Protein AF-A0AA96QEC0-F1 (afdb_monomer)

Sequence (194 aa):
MTDLTQAIAWWQVEPTRLARDQREIEARFPNLTLTLEGQGHWLGVLPMWPFNRPEPPDLSDLLHGTGLKIQLSYSAAYPMVSPYVLPLDPEPLFEELTQTRWHVLGNRALCLFQTQADWDPNSSVIDLLLKAAGWRIEYALLKSGVRTDMTMAGIVYDDSLDDLIAEAAEALAQAQPAEASTDDEPEDDEGGGR

Foldseek 3Di:
DPDPDDQDAQCNVVVVLVVVQCVVCCVQPVQWDWDPPRNIKIWGFDALDSAPDDQFPCSCLLLVNGFWTWIFADDSCPPVAHTWIATPVVQDDCVLEPDQQLQAHNVRTGVQDLDRVPHDSPDHCVSVSLQRRQSSQVVSLCVLVVDVGADSNGPNPDCPCSVSSVVSSVSVVVPPPDDDPDDDDDDDDDDDDD

Mean predicted aligned error: 8.43 Å

Radius of gyration: 23.29 Å; Cα contacts (8 Å, |Δi|>4): 260; chains: 1; bounding box: 90×34×67 Å

Structure (mmCIF, N/CA/C/O backbone):
data_AF-A0AA96QEC0-F1
#
_entry.id   AF-A0AA96QEC0-F1
#
loop_
_atom_site.group_PDB
_atom_site.id
_atom_site.type_symbol
_atom_site.label_atom_id
_atom_site.label_alt_id
_atom_site.label_comp_id
_atom_site.label_asym_id
_atom_site.label_entity_id
_atom_site.label_seq_id
_atom_site.pdbx_PDB_ins_code
_atom_site.Cartn_x
_atom_site.Cartn_y
_atom_site.Cartn_z
_atom_site.occupancy
_atom_site.B_iso_or_equiv
_atom_site.auth_seq_id
_atom_site.auth_comp_id
_atom_site.auth_asym_id
_atom_site.auth_atom_id
_atom_site.pdbx_PDB_model_num
ATOM 1 N N . MET A 1 1 ? 10.674 8.945 -41.709 1.00 42.31 1 MET A N 1
ATOM 2 C CA . MET A 1 1 ? 11.181 9.693 -40.541 1.00 42.31 1 MET A CA 1
ATOM 3 C C . MET A 1 1 ? 10.692 8.949 -39.321 1.00 42.31 1 MET A C 1
ATOM 5 O O . MET A 1 1 ? 9.516 9.037 -39.008 1.00 42.31 1 MET A O 1
ATOM 9 N N . THR A 1 2 ? 11.544 8.103 -38.752 1.00 45.34 2 THR A N 1
ATOM 10 C CA . THR A 1 2 ? 11.225 7.337 -37.546 1.00 45.34 2 THR A CA 1
ATOM 11 C C . THR A 1 2 ? 11.327 8.298 -36.370 1.00 45.34 2 THR A C 1
ATOM 13 O O . THR A 1 2 ? 12.380 8.900 -36.172 1.00 45.34 2 THR A O 1
ATOM 16 N N . ASP A 1 3 ? 10.212 8.510 -35.682 1.00 50.09 3 ASP A N 1
ATOM 17 C CA . ASP A 1 3 ? 10.129 9.334 -34.481 1.00 50.09 3 ASP A CA 1
ATOM 18 C C . ASP A 1 3 ? 11.086 8.771 -33.415 1.00 50.09 3 ASP A C 1
ATOM 20 O O . ASP A 1 3 ? 11.003 7.603 -33.041 1.00 50.09 3 ASP A O 1
ATOM 24 N N . LEU A 1 4 ? 12.053 9.589 -32.999 1.00 52.59 4 LEU A N 1
ATOM 25 C CA . LEU A 1 4 ? 13.138 9.237 -32.078 1.00 52.59 4 LEU A CA 1
ATOM 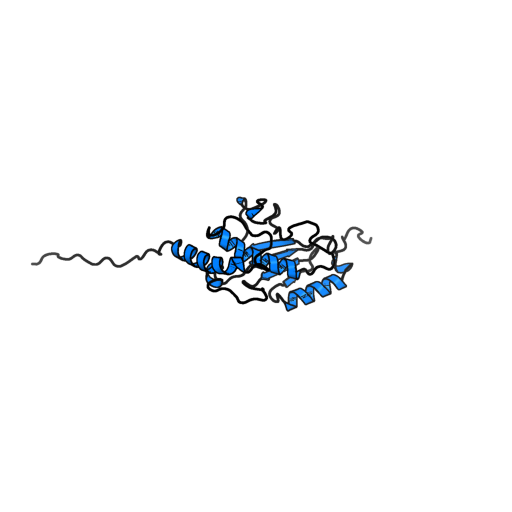26 C C . LEU A 1 4 ? 12.820 9.629 -30.624 1.00 52.59 4 LEU A C 1
ATOM 28 O O . LEU A 1 4 ? 13.740 9.780 -29.823 1.00 52.59 4 LEU A O 1
ATOM 32 N N . THR A 1 5 ? 11.547 9.812 -30.260 1.00 59.50 5 THR A N 1
ATOM 33 C CA . THR A 1 5 ? 11.183 10.324 -28.924 1.00 59.50 5 THR A CA 1
ATOM 34 C C . THR A 1 5 ? 10.148 9.518 -28.143 1.00 59.50 5 THR A C 1
ATOM 36 O O . THR A 1 5 ? 9.701 9.968 -27.089 1.00 59.50 5 THR A O 1
ATOM 39 N N . GLN A 1 6 ? 9.802 8.299 -28.567 1.00 69.19 6 GLN A N 1
ATOM 40 C CA . GLN A 1 6 ? 8.987 7.432 -27.715 1.00 69.19 6 GLN A CA 1
ATOM 41 C C . GLN A 1 6 ? 9.852 6.841 -26.593 1.00 69.19 6 GLN A C 1
ATOM 43 O O . GLN A 1 6 ? 10.725 6.009 -26.838 1.00 69.19 6 GLN A O 1
ATOM 48 N N . ALA A 1 7 ? 9.623 7.295 -25.358 1.00 80.25 7 ALA A N 1
ATOM 49 C CA . ALA A 1 7 ? 10.250 6.711 -24.180 1.00 80.25 7 ALA A CA 1
ATOM 50 C C . ALA A 1 7 ? 9.922 5.212 -24.111 1.00 80.25 7 ALA A C 1
ATOM 52 O O . ALA A 1 7 ? 8.753 4.827 -24.164 1.00 80.25 7 ALA A O 1
ATOM 53 N N . ILE A 1 8 ? 10.956 4.378 -24.006 1.00 89.06 8 ILE A N 1
ATOM 54 C CA . ILE A 1 8 ? 10.805 2.930 -23.841 1.00 89.06 8 ILE A CA 1
ATOM 55 C C . ILE A 1 8 ? 10.270 2.682 -22.429 1.00 89.06 8 ILE A C 1
ATOM 57 O O . ILE A 1 8 ? 10.822 3.198 -21.455 1.00 89.06 8 ILE A O 1
ATOM 61 N N . ALA A 1 9 ? 9.183 1.923 -22.311 1.00 93.88 9 ALA A N 1
ATOM 62 C CA . ALA A 1 9 ? 8.636 1.554 -21.013 1.00 93.88 9 ALA A CA 1
ATOM 63 C C . ALA A 1 9 ? 9.492 0.460 -20.363 1.00 93.88 9 ALA A C 1
ATOM 65 O O . ALA A 1 9 ? 10.015 -0.416 -21.056 1.00 93.88 9 ALA A O 1
ATOM 66 N N . TRP A 1 10 ? 9.610 0.467 -19.033 1.00 95.75 10 TRP A N 1
ATOM 67 C CA . TRP A 1 10 ? 10.477 -0.485 -18.322 1.00 95.75 10 TRP A CA 1
ATOM 68 C C . TRP A 1 10 ? 10.145 -1.947 -18.655 1.00 95.75 10 TRP A C 1
ATOM 70 O O . TRP A 1 10 ? 11.040 -2.766 -18.837 1.00 95.75 10 TRP A O 1
ATOM 80 N N . TRP A 1 11 ? 8.859 -2.268 -18.815 1.00 96.12 11 TRP A N 1
ATOM 81 C CA . TRP A 1 11 ? 8.379 -3.628 -19.057 1.00 96.12 11 TRP A CA 1
ATOM 82 C C . TRP A 1 11 ? 8.736 -4.151 -20.454 1.00 96.12 11 TRP A C 1
ATOM 84 O O . TRP A 1 11 ? 8.693 -5.358 -20.687 1.00 96.12 11 TRP A O 1
ATOM 94 N N . GLN A 1 12 ? 9.121 -3.268 -21.382 1.00 95.44 12 GLN A N 1
ATOM 95 C CA . GLN A 1 12 ? 9.670 -3.656 -22.684 1.00 95.44 12 GLN A CA 1
ATOM 96 C C . GLN A 1 12 ? 11.127 -4.115 -22.567 1.00 95.44 12 GLN A C 1
ATOM 98 O O . GLN A 1 12 ? 11.568 -4.956 -23.347 1.00 95.44 12 GLN A O 1
ATOM 103 N N . VAL A 1 13 ? 11.866 -3.560 -21.602 1.00 95.25 13 VAL A N 1
ATOM 104 C CA . VAL A 1 13 ? 13.272 -3.893 -21.331 1.00 95.25 13 VAL A CA 1
ATOM 105 C C . VAL A 1 13 ? 13.376 -5.071 -20.362 1.00 95.25 13 VAL A C 1
ATOM 107 O O . VAL A 1 13 ? 14.241 -5.924 -20.528 1.00 95.25 13 VAL A O 1
ATOM 110 N N . GLU A 1 14 ? 12.450 -5.161 -19.406 1.00 96.38 14 GLU A N 1
ATOM 111 C CA . GLU A 1 14 ? 12.417 -6.166 -18.339 1.00 96.38 14 GLU A CA 1
ATOM 112 C C . GLU A 1 14 ? 11.136 -7.036 -18.389 1.00 96.38 14 GLU A C 1
ATOM 114 O O . GLU A 1 14 ? 10.384 -7.114 -17.410 1.00 96.38 14 GLU A O 1
ATOM 119 N N . PRO A 1 15 ? 10.843 -7.732 -19.508 1.00 96.94 15 PRO A N 1
ATOM 120 C CA . PRO A 1 15 ? 9.592 -8.482 -19.674 1.00 96.94 15 PRO A CA 1
ATOM 121 C C . PRO A 1 15 ? 9.460 -9.652 -18.690 1.00 96.94 15 PRO A C 1
ATOM 123 O O . PRO A 1 15 ? 8.361 -9.980 -18.246 1.00 96.94 15 PRO A O 1
ATOM 126 N N . THR A 1 16 ? 10.579 -10.266 -18.294 1.00 97.81 16 THR A N 1
ATOM 127 C CA . THR A 1 16 ? 10.593 -11.333 -17.281 1.00 97.81 16 THR A CA 1
ATOM 128 C C . THR A 1 16 ? 10.151 -10.810 -15.917 1.00 97.81 16 THR A C 1
ATOM 130 O O . THR A 1 16 ? 9.461 -11.518 -15.181 1.00 97.81 16 THR A O 1
ATOM 133 N N . ARG A 1 17 ? 10.516 -9.566 -15.578 1.00 97.69 17 ARG A N 1
ATOM 134 C CA . ARG A 1 17 ? 10.079 -8.935 -14.333 1.00 97.69 17 ARG A CA 1
ATOM 135 C C . ARG A 1 17 ? 8.582 -8.653 -14.363 1.00 97.69 17 ARG A C 1
ATOM 137 O O . ARG A 1 17 ? 7.904 -8.985 -13.397 1.00 97.69 17 ARG A O 1
ATOM 144 N N . LEU A 1 18 ? 8.061 -8.130 -15.475 1.00 98.06 18 LEU A N 1
ATOM 145 C CA . LEU A 1 18 ? 6.619 -7.933 -15.650 1.00 98.06 18 LEU A CA 1
ATOM 146 C C . LEU A 1 18 ? 5.846 -9.247 -15.481 1.00 98.06 18 LEU A C 1
ATOM 148 O O . LEU A 1 18 ? 4.905 -9.308 -14.695 1.00 98.06 18 LEU A O 1
ATOM 152 N N . ALA A 1 19 ? 6.278 -10.312 -16.161 1.00 98.44 19 ALA A N 1
ATOM 153 C CA . ALA A 1 19 ? 5.625 -11.617 -16.079 1.00 98.44 19 ALA A CA 1
ATOM 154 C C . ALA A 1 19 ? 5.639 -12.193 -14.652 1.00 98.44 19 ALA A C 1
ATOM 156 O O . ALA A 1 19 ? 4.689 -12.855 -14.230 1.00 98.44 19 ALA A O 1
ATOM 157 N N . ARG A 1 20 ? 6.713 -11.940 -13.892 1.00 98.38 20 ARG A N 1
ATOM 158 C CA . ARG A 1 20 ? 6.793 -12.314 -12.477 1.00 98.38 20 ARG A CA 1
ATOM 159 C C . ARG A 1 20 ? 5.767 -11.546 -11.647 1.00 98.38 20 ARG A C 1
ATOM 161 O O . ARG A 1 20 ? 5.010 -12.195 -10.929 1.00 98.38 20 ARG A O 1
ATOM 168 N N . ASP A 1 21 ? 5.739 -10.220 -11.761 1.00 98.38 21 ASP A N 1
ATOM 169 C CA . ASP A 1 21 ? 4.800 -9.367 -11.026 1.00 98.38 21 ASP A CA 1
ATOM 170 C C . ASP A 1 21 ? 3.345 -9.750 -11.326 1.00 98.38 21 ASP A C 1
ATOM 172 O O . ASP A 1 21 ? 2.563 -9.909 -10.396 1.00 98.38 21 ASP A O 1
ATOM 176 N N . GLN A 1 22 ? 2.999 -9.969 -12.602 1.00 98.56 22 GLN A N 1
ATOM 177 C CA . GLN A 1 22 ? 1.668 -10.426 -13.018 1.00 98.56 22 GLN A CA 1
ATOM 178 C C . GLN A 1 22 ? 1.273 -11.720 -12.322 1.00 98.56 22 GLN A C 1
ATOM 180 O O . GLN A 1 22 ? 0.256 -11.769 -11.640 1.00 98.56 22 GLN A O 1
ATOM 185 N N . ARG A 1 23 ? 2.119 -12.749 -12.421 1.00 98.62 23 ARG A N 1
ATOM 186 C CA . ARG A 1 23 ? 1.851 -14.048 -11.800 1.00 98.62 23 ARG A CA 1
ATOM 187 C C . ARG A 1 23 ? 1.690 -13.941 -10.285 1.00 98.62 23 ARG A C 1
ATOM 189 O O . ARG A 1 23 ? 0.822 -14.600 -9.724 1.00 98.62 23 ARG A O 1
ATOM 196 N N . GLU A 1 24 ? 2.551 -13.179 -9.616 1.00 98.50 24 GLU A N 1
ATOM 197 C CA . GLU A 1 24 ? 2.495 -13.025 -8.160 1.00 98.50 24 GLU A CA 1
ATOM 198 C C . GLU A 1 24 ? 1.234 -12.264 -7.728 1.00 98.50 24 GLU A C 1
ATOM 200 O O . GLU A 1 24 ? 0.527 -12.719 -6.825 1.00 98.50 24 GLU A O 1
ATOM 205 N N . ILE A 1 25 ? 0.928 -11.139 -8.386 1.00 98.56 25 ILE A N 1
ATOM 206 C CA . ILE A 1 25 ? -0.228 -10.298 -8.058 1.00 98.56 25 ILE A CA 1
ATOM 207 C C . ILE A 1 25 ? -1.534 -11.018 -8.375 1.00 98.56 25 ILE A C 1
ATOM 209 O O . ILE A 1 25 ? -2.386 -11.093 -7.499 1.00 98.56 25 ILE A O 1
ATOM 213 N N . GLU A 1 26 ? -1.692 -11.597 -9.562 1.00 98.25 26 GLU A N 1
ATOM 214 C CA . GLU A 1 26 ? -2.926 -12.296 -9.947 1.00 98.25 26 GLU A CA 1
ATOM 215 C C . GLU A 1 26 ? -3.212 -13.494 -9.032 1.00 98.25 26 GLU A C 1
ATOM 217 O O . GLU A 1 26 ? -4.369 -13.771 -8.717 1.00 98.25 26 GLU A O 1
ATOM 222 N N . ALA A 1 27 ? -2.167 -14.176 -8.550 1.00 97.94 27 ALA A N 1
ATOM 223 C CA . ALA A 1 27 ? -2.322 -15.298 -7.630 1.00 97.94 27 ALA A CA 1
ATOM 224 C C . ALA A 1 27 ? -2.792 -14.873 -6.229 1.00 97.94 27 ALA A C 1
ATOM 226 O O . ALA A 1 27 ? -3.529 -15.623 -5.590 1.00 97.94 27 ALA A O 1
ATOM 227 N N . ARG A 1 28 ? -2.354 -13.710 -5.725 1.00 97.69 28 ARG A N 1
ATOM 228 C CA . ARG A 1 28 ? -2.638 -13.281 -4.340 1.00 97.69 28 ARG A CA 1
ATOM 229 C C . ARG A 1 28 ? -3.731 -12.219 -4.225 1.00 97.69 28 ARG A C 1
ATOM 231 O O . ARG A 1 28 ? -4.431 -12.173 -3.218 1.00 97.69 28 ARG A O 1
ATOM 238 N N . PHE A 1 29 ? -3.886 -11.381 -5.239 1.00 97.88 29 PHE A N 1
ATOM 239 C CA . PHE A 1 29 ? -4.810 -10.252 -5.285 1.00 97.88 29 PHE A CA 1
ATOM 240 C C . PHE A 1 29 ? -5.561 -10.237 -6.627 1.00 97.88 29 PHE A C 1
ATOM 242 O O . PHE A 1 29 ? -5.377 -9.323 -7.432 1.00 97.88 29 PHE A O 1
ATOM 249 N N . PRO A 1 30 ? -6.446 -11.222 -6.872 1.00 96.69 30 PRO A N 1
ATOM 250 C CA . PRO A 1 30 ? -7.131 -11.390 -8.159 1.00 96.69 30 PRO A CA 1
AT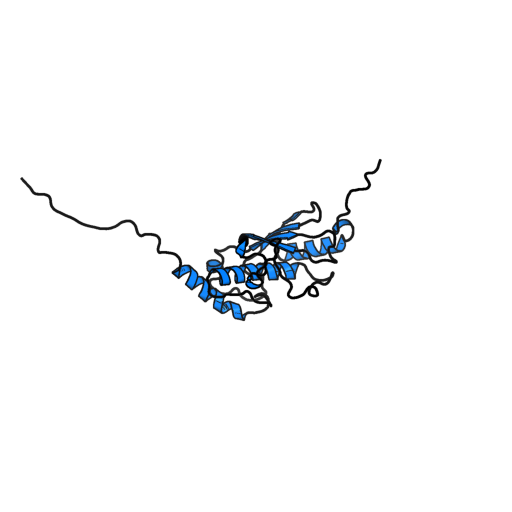OM 251 C C . PRO A 1 30 ? -8.061 -10.223 -8.532 1.00 96.69 30 PRO A C 1
ATOM 253 O O . PRO A 1 30 ? -8.492 -10.116 -9.675 1.00 96.69 30 PRO A O 1
ATOM 256 N N . ASN A 1 31 ? -8.368 -9.340 -7.577 1.00 96.50 31 ASN A N 1
ATOM 257 C CA . ASN A 1 31 ? -9.188 -8.147 -7.791 1.00 96.50 31 ASN A CA 1
ATOM 258 C C . ASN A 1 31 ? -8.381 -6.935 -8.291 1.00 96.50 31 ASN A C 1
ATOM 260 O O . ASN A 1 31 ? -8.958 -5.863 -8.486 1.00 96.50 31 ASN A O 1
ATOM 264 N N . LEU A 1 32 ? -7.061 -7.067 -8.462 1.00 98.50 32 LEU A N 1
ATOM 265 C CA . LEU A 1 32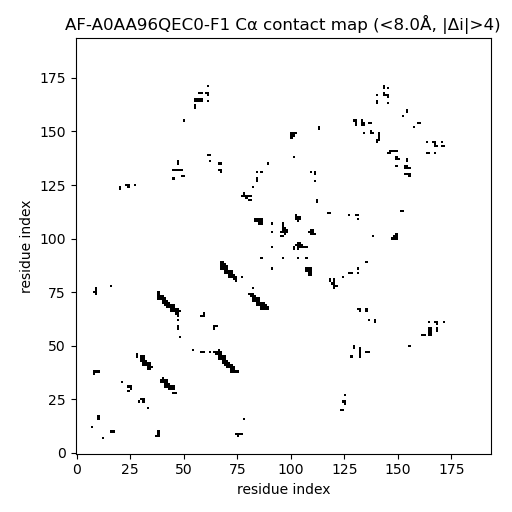 ? -6.231 -6.035 -9.075 1.00 98.50 32 LEU A CA 1
ATOM 266 C C . LEU A 1 32 ? -6.146 -6.255 -10.584 1.00 98.50 32 LEU A C 1
ATOM 268 O O . LEU A 1 32 ? -5.867 -7.351 -11.058 1.00 98.50 32 LEU A O 1
ATOM 272 N N . THR A 1 33 ? -6.346 -5.182 -11.342 1.00 98.50 33 THR A N 1
ATOM 273 C CA . THR A 1 33 ? -6.257 -5.178 -12.805 1.00 98.50 33 THR A CA 1
ATOM 274 C C . THR A 1 33 ? -5.022 -4.408 -13.246 1.00 98.50 33 THR A C 1
ATOM 276 O O . THR A 1 33 ? -4.831 -3.265 -12.828 1.00 98.50 33 THR A O 1
ATOM 279 N N . LEU A 1 34 ? -4.199 -5.024 -14.096 1.00 98.50 34 LEU A N 1
ATOM 280 C CA . LEU A 1 34 ? -3.042 -4.382 -14.713 1.00 98.50 34 LEU A CA 1
ATOM 281 C C . LEU A 1 34 ? -3.452 -3.572 -15.947 1.00 98.50 34 LEU A C 1
ATOM 283 O O . LEU A 1 34 ? -4.097 -4.090 -16.857 1.00 98.50 34 LEU A O 1
ATOM 287 N N . THR A 1 35 ? -2.946 -2.348 -16.026 1.00 97.31 35 THR A N 1
ATOM 288 C CA . THR A 1 35 ? -2.962 -1.504 -17.223 1.00 97.31 35 THR A CA 1
ATOM 289 C C . THR A 1 35 ? -1.520 -1.223 -17.637 1.00 97.31 35 THR A C 1
ATOM 291 O O . THR A 1 35 ? -0.708 -0.847 -16.796 1.00 97.31 35 THR A O 1
ATOM 294 N N . LEU A 1 36 ? -1.185 -1.372 -18.923 1.00 95.62 36 LEU A N 1
ATOM 295 C CA . LEU A 1 36 ? 0.168 -1.126 -19.464 1.00 95.62 36 LEU A CA 1
ATOM 296 C C . LEU A 1 36 ? 0.317 0.234 -20.171 1.00 95.62 36 LEU A C 1
ATOM 298 O O . LEU A 1 36 ? 1.238 0.440 -20.959 1.00 95.62 36 LEU A O 1
ATOM 302 N N . GLU A 1 37 ? -0.572 1.184 -19.884 1.00 91.69 37 GLU A N 1
ATOM 303 C CA . GLU A 1 37 ? -0.434 2.565 -20.349 1.00 91.69 37 GLU A CA 1
ATOM 304 C C . GLU A 1 37 ? 0.721 3.276 -19.626 1.00 91.69 37 GLU A C 1
ATOM 306 O O . GLU A 1 37 ? 0.865 3.202 -18.401 1.00 91.69 37 GLU A O 1
ATOM 311 N N . GLY A 1 38 ? 1.569 3.973 -20.389 1.00 92.75 38 GLY A N 1
ATOM 312 C CA . GLY A 1 38 ? 2.766 4.625 -19.860 1.00 92.75 38 GLY A CA 1
ATOM 313 C C . GLY A 1 38 ? 3.744 3.616 -19.248 1.00 92.75 38 GLY A C 1
ATOM 314 O O . GLY A 1 38 ? 4.227 2.714 -19.928 1.00 92.75 38 GLY A O 1
ATOM 315 N N . GLN A 1 39 ? 4.042 3.777 -17.957 1.00 95.50 39 GLN A N 1
ATOM 316 C CA . GLN A 1 39 ? 4.892 2.843 -17.205 1.00 95.50 39 GLN A CA 1
ATOM 317 C C . GLN A 1 39 ? 4.100 1.678 -16.596 1.00 95.50 39 GLN A C 1
ATOM 319 O O . GLN A 1 39 ? 4.681 0.786 -15.992 1.00 95.50 39 GLN A O 1
ATOM 324 N N . GLY A 1 40 ? 2.784 1.649 -16.784 1.00 96.50 40 GLY A N 1
ATOM 325 C CA . GLY A 1 40 ? 1.904 0.638 -16.231 1.00 96.50 40 GLY A CA 1
ATOM 326 C C . GLY A 1 40 ? 1.580 0.837 -14.750 1.00 96.50 40 GLY A C 1
ATOM 327 O O . GLY A 1 40 ? 2.321 1.464 -13.986 1.00 96.50 40 GLY A O 1
ATOM 328 N N . HIS A 1 41 ? 0.430 0.311 -14.350 1.00 98.12 41 HIS A N 1
ATOM 329 C CA . HIS A 1 41 ? -0.064 0.356 -12.979 1.00 98.12 41 HIS A CA 1
ATOM 330 C C . HIS A 1 41 ? -1.091 -0.753 -12.732 1.00 98.12 41 HIS A C 1
ATOM 332 O O . HIS A 1 41 ? -1.713 -1.250 -13.670 1.00 98.12 41 HIS A O 1
ATOM 338 N N . TRP A 1 42 ? -1.300 -1.094 -11.464 1.00 98.69 42 TRP A N 1
ATOM 339 C CA . TRP A 1 42 ? -2.407 -1.934 -11.018 1.00 98.69 42 TRP A CA 1
ATOM 340 C C . TRP A 1 42 ? -3.455 -1.097 -10.302 1.00 98.69 42 TRP A C 1
ATOM 342 O O . TRP A 1 42 ? -3.098 -0.225 -9.511 1.00 98.69 42 TRP A O 1
ATOM 352 N N . LEU A 1 43 ? -4.729 -1.394 -10.539 1.00 98.69 43 LEU A N 1
ATOM 353 C CA . LEU A 1 43 ? -5.873 -0.747 -9.899 1.00 98.69 43 LEU A CA 1
ATOM 354 C C . LEU A 1 43 ? -6.815 -1.806 -9.326 1.00 98.69 43 LEU A C 1
ATOM 356 O O . LEU A 1 43 ? -7.090 -2.807 -9.986 1.00 98.69 43 LEU A O 1
ATOM 360 N N . GLY A 1 44 ? -7.348 -1.579 -8.130 1.00 98.44 44 GLY A N 1
ATOM 361 C CA . GLY A 1 44 ? -8.388 -2.440 -7.568 1.00 98.44 44 GLY A CA 1
ATOM 362 C C . GLY A 1 44 ? -8.492 -2.328 -6.057 1.00 98.44 44 GLY A C 1
ATOM 363 O O . GLY A 1 44 ? -8.058 -1.337 -5.472 1.00 98.44 44 GLY A O 1
ATOM 364 N N . VAL A 1 45 ? -9.091 -3.344 -5.437 1.00 98.38 45 VAL A N 1
ATOM 365 C CA . VAL A 1 45 ? -9.319 -3.397 -3.989 1.00 98.38 45 VAL A CA 1
ATOM 366 C C . VAL A 1 45 ? -8.502 -4.534 -3.386 1.00 98.38 45 VAL A C 1
ATOM 368 O O . VAL A 1 45 ? -8.658 -5.696 -3.766 1.00 98.38 45 VAL A O 1
ATOM 371 N N . LEU A 1 46 ? -7.631 -4.192 -2.441 1.00 98.31 46 LEU A N 1
ATOM 372 C CA . LEU A 1 46 ? -6.967 -5.154 -1.568 1.00 98.31 46 LEU A CA 1
ATOM 373 C C . LEU A 1 46 ? -7.969 -5.682 -0.537 1.00 98.31 46 LEU A C 1
ATOM 375 O O . LEU A 1 46 ? -8.809 -4.908 -0.082 1.00 98.31 46 LEU A O 1
ATOM 379 N N . PRO A 1 47 ? -7.900 -6.964 -0.141 1.00 97.44 47 PRO A N 1
ATOM 380 C CA . PRO A 1 47 ? -8.764 -7.502 0.906 1.00 97.44 47 PRO A CA 1
ATOM 381 C C . PRO A 1 47 ? -8.480 -6.827 2.255 1.00 97.44 47 PRO A C 1
ATOM 383 O O . PRO A 1 47 ? -7.382 -6.319 2.481 1.00 97.44 47 PRO A O 1
ATOM 386 N N . MET A 1 48 ? -9.461 -6.871 3.161 1.00 96.56 48 MET A N 1
ATOM 387 C CA . MET A 1 48 ? -9.315 -6.368 4.534 1.00 96.56 48 MET A CA 1
ATOM 388 C C . MET A 1 48 ? -8.187 -7.077 5.287 1.00 96.56 48 MET A C 1
ATOM 390 O O . MET A 1 48 ? -7.446 -6.435 6.022 1.00 96.56 48 MET A O 1
ATOM 394 N N . TRP A 1 49 ? -8.027 -8.385 5.056 1.00 96.12 49 TRP A N 1
ATOM 395 C CA . TRP A 1 49 ? -7.080 -9.213 5.794 1.00 96.12 49 TRP A CA 1
ATOM 396 C C . TRP A 1 49 ? -6.314 -10.206 4.897 1.00 96.12 49 TRP A C 1
ATOM 398 O O . TRP A 1 49 ? -6.696 -11.368 4.767 1.00 96.12 49 TRP A O 1
ATOM 408 N N . PRO A 1 50 ? -5.218 -9.786 4.234 1.00 93.62 50 PRO A N 1
ATOM 409 C CA . PRO A 1 50 ? -4.402 -10.671 3.395 1.00 93.62 50 PRO A CA 1
ATOM 410 C C . PRO A 1 50 ? -3.277 -11.404 4.147 1.00 93.62 50 PRO A C 1
ATOM 412 O O . PRO A 1 50 ? -2.336 -11.897 3.508 1.00 93.62 50 PRO A O 1
ATOM 415 N N . PHE A 1 51 ? -3.302 -11.428 5.480 1.00 93.25 51 PHE A N 1
ATOM 416 C CA . PHE A 1 51 ? -2.202 -11.946 6.296 1.00 93.25 51 PHE A CA 1
ATOM 417 C C . PHE A 1 51 ? -2.307 -13.452 6.527 1.00 93.25 51 PHE A C 1
ATOM 419 O O . PHE A 1 51 ? -3.380 -14.046 6.496 1.00 93.25 51 PHE A O 1
ATOM 426 N N . ASN A 1 52 ? -1.164 -14.083 6.792 1.00 90.06 52 ASN A N 1
ATOM 427 C CA . ASN A 1 52 ? -1.090 -15.521 7.053 1.00 90.06 52 ASN A CA 1
ATOM 428 C C . ASN A 1 52 ? -1.371 -15.832 8.539 1.00 90.06 52 ASN A C 1
ATOM 430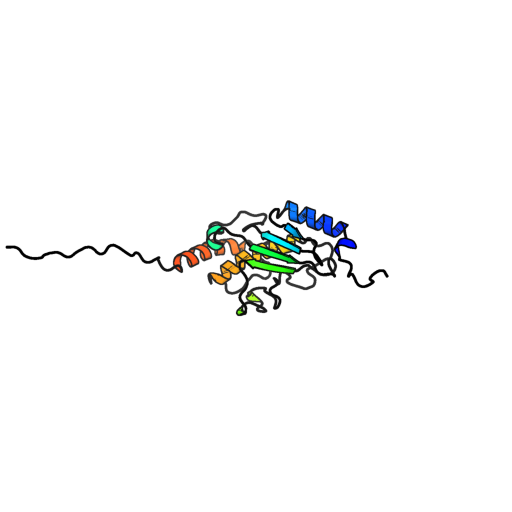 O O . ASN A 1 52 ? -0.615 -16.566 9.174 1.00 90.06 52 ASN A O 1
ATOM 434 N N . ARG A 1 53 ? -2.420 -15.230 9.103 1.00 90.19 53 ARG A N 1
ATOM 435 C CA . ARG A 1 53 ? -2.880 -15.420 10.487 1.00 90.19 53 ARG A CA 1
ATOM 436 C C . ARG A 1 53 ? -4.390 -15.160 10.575 1.00 90.19 53 ARG A C 1
ATOM 438 O O . ARG A 1 53 ? -4.914 -14.522 9.660 1.00 90.19 53 ARG A O 1
ATOM 445 N N . PRO A 1 54 ? -5.096 -15.673 11.601 1.00 91.62 54 PRO A N 1
ATOM 446 C CA . PRO A 1 54 ? -6.541 -15.491 11.723 1.00 91.62 54 PRO A CA 1
ATOM 447 C C . PRO A 1 54 ? -6.948 -14.019 11.653 1.00 91.62 54 PRO A C 1
ATOM 449 O O . PRO A 1 54 ? -6.224 -13.160 12.150 1.00 91.62 54 PRO A O 1
ATOM 452 N N . GLU A 1 55 ? -8.081 -13.748 11.008 1.00 92.25 55 GLU A N 1
ATOM 453 C CA . GLU A 1 55 ? -8.698 -12.422 11.032 1.00 92.25 55 GLU A CA 1
ATOM 454 C C . GLU A 1 55 ? -9.229 -12.145 12.448 1.00 92.25 55 GLU A C 1
ATOM 456 O O . GLU A 1 55 ? -9.916 -13.013 13.003 1.00 92.25 55 GLU A O 1
ATOM 461 N N . PRO A 1 56 ? -8.893 -10.996 13.056 1.00 89.75 56 PRO A N 1
ATOM 462 C CA . PRO A 1 56 ? -9.405 -10.620 14.363 1.00 89.75 56 PRO A CA 1
ATOM 463 C C . PRO A 1 56 ? -10.910 -10.335 14.285 1.00 89.75 56 PRO A C 1
ATOM 465 O O . PRO A 1 56 ? -11.416 -9.961 13.220 1.00 89.75 56 PRO A O 1
ATOM 468 N N . PRO A 1 57 ? -11.643 -10.509 15.399 1.00 88.19 57 PRO A N 1
ATOM 469 C CA . PRO A 1 57 ? -13.054 -10.150 15.448 1.00 88.19 57 PRO A CA 1
ATOM 470 C C . PRO A 1 57 ? -13.248 -8.664 15.118 1.00 88.19 57 PRO A C 1
ATOM 472 O O . PRO A 1 57 ? -12.341 -7.850 15.284 1.00 88.19 57 PRO A O 1
ATOM 475 N N . ASP A 1 58 ? -14.437 -8.332 14.618 1.00 91.69 58 ASP A N 1
ATOM 476 C CA . ASP A 1 58 ? -14.905 -6.956 14.403 1.00 91.69 58 ASP A CA 1
ATOM 477 C C . ASP A 1 58 ? -14.085 -6.120 13.398 1.00 91.69 58 ASP A C 1
ATOM 479 O O . ASP A 1 58 ? -14.355 -4.937 13.190 1.00 91.69 58 ASP A O 1
ATOM 483 N N . LEU A 1 59 ? -13.143 -6.737 12.667 1.00 94.12 59 LEU A N 1
ATOM 484 C CA . LEU A 1 59 ? -12.412 -6.075 11.583 1.00 94.12 59 LEU A CA 1
ATOM 485 C C . LEU A 1 59 ? -13.361 -5.537 10.507 1.00 94.12 59 LEU A C 1
ATOM 487 O O . LEU A 1 59 ? -13.183 -4.423 10.012 1.00 94.12 59 LEU A O 1
ATOM 491 N N . SER A 1 60 ? -14.375 -6.326 10.145 1.00 93.88 60 SER A N 1
ATOM 492 C CA . SER A 1 60 ? -15.403 -5.893 9.200 1.00 93.88 60 SER A CA 1
ATOM 493 C C . SER A 1 60 ? -16.124 -4.644 9.701 1.00 93.88 60 SER A C 1
ATOM 495 O O . SER A 1 60 ? -16.397 -3.753 8.903 1.00 93.88 60 SER A O 1
ATOM 497 N N . ASP A 1 61 ? -16.386 -4.529 10.999 1.00 92.50 61 ASP A N 1
ATOM 498 C CA . ASP A 1 61 ? -17.067 -3.362 11.558 1.00 92.50 61 ASP A CA 1
ATOM 499 C C . ASP A 1 61 ? -16.137 -2.148 11.586 1.00 92.50 61 ASP A C 1
ATOM 501 O O . ASP A 1 61 ? -16.540 -1.067 11.172 1.00 92.50 61 ASP A O 1
ATOM 505 N N . LEU A 1 62 ? -14.859 -2.324 11.933 1.00 93.50 62 LEU A N 1
ATOM 506 C CA . LEU A 1 62 ? -13.853 -1.258 11.872 1.00 93.50 62 LEU A CA 1
ATOM 507 C C . LEU A 1 62 ? -13.639 -0.723 10.444 1.00 93.50 62 LEU A C 1
ATOM 509 O O . LEU A 1 62 ? -13.396 0.469 10.236 1.00 93.50 62 LEU A O 1
ATOM 513 N N . LEU A 1 63 ? -13.681 -1.603 9.441 1.00 95.12 63 LEU A N 1
ATOM 514 C CA . LEU A 1 63 ? -13.404 -1.255 8.045 1.00 95.12 63 LEU A CA 1
ATOM 515 C C . LEU A 1 63 ? -14.664 -1.089 7.182 1.00 95.12 63 LEU A C 1
ATOM 517 O O . LEU A 1 63 ? -14.556 -0.894 5.967 1.00 95.12 63 LEU A O 1
ATOM 521 N N . HIS A 1 64 ? -15.849 -1.152 7.791 1.00 93.19 64 HIS A N 1
ATOM 522 C CA . HIS A 1 64 ? -17.152 -1.107 7.118 1.00 93.19 64 HIS A CA 1
ATOM 523 C C . HIS A 1 64 ? -17.279 -2.156 5.992 1.00 93.19 64 HIS A C 1
ATOM 525 O O . HIS A 1 64 ? -17.795 -1.877 4.910 1.00 93.19 64 HIS A O 1
ATOM 531 N N . GLY A 1 65 ? -16.733 -3.353 6.208 1.00 94.25 65 GLY A N 1
ATOM 532 C CA . GLY A 1 65 ? -16.767 -4.483 5.278 1.00 94.25 65 GLY A CA 1
ATOM 533 C C . GLY A 1 65 ? -15.933 -4.295 4.008 1.00 94.25 65 GLY A C 1
ATOM 534 O O . GLY A 1 65 ? -16.069 -5.078 3.066 1.00 94.25 65 GLY A O 1
ATOM 535 N N . THR A 1 66 ? -15.083 -3.265 3.943 1.00 94.25 66 THR A N 1
ATOM 536 C CA . THR A 1 66 ? -14.311 -2.926 2.741 1.00 94.25 66 THR A CA 1
ATOM 537 C C . THR A 1 66 ? -12.816 -2.836 3.016 1.00 94.25 66 THR A C 1
ATOM 539 O O . THR A 1 66 ? -12.367 -2.299 4.025 1.00 94.25 66 THR A O 1
ATOM 542 N N . GLY A 1 67 ? -12.019 -3.373 2.089 1.00 96.75 67 GLY A N 1
ATOM 543 C CA . GLY A 1 67 ? -10.564 -3.278 2.152 1.00 96.75 67 GLY A CA 1
ATOM 544 C C . GLY A 1 67 ? -10.035 -1.930 1.657 1.00 96.75 67 GLY A C 1
ATOM 545 O O . GLY A 1 67 ? -10.669 -0.892 1.831 1.00 96.75 67 GLY A O 1
ATOM 546 N N . LEU A 1 68 ? -8.850 -1.934 1.045 1.00 98.38 68 LEU A N 1
ATOM 547 C CA . LEU A 1 68 ? -8.213 -0.710 0.550 1.00 98.38 68 LEU A CA 1
ATOM 548 C C . LEU A 1 68 ? -8.295 -0.632 -0.970 1.00 98.38 68 LEU A C 1
ATOM 550 O O . LEU A 1 68 ? -7.707 -1.468 -1.662 1.00 98.38 68 LEU A O 1
ATOM 554 N N . LYS A 1 69 ? -8.950 0.400 -1.505 1.00 98.69 69 LYS A N 1
ATOM 555 C CA . LYS A 1 69 ? -8.843 0.708 -2.934 1.00 98.69 69 LYS A CA 1
ATOM 556 C C . LYS A 1 69 ? -7.496 1.374 -3.197 1.00 98.69 69 LYS A C 1
ATOM 558 O O . LYS A 1 69 ? -7.179 2.379 -2.564 1.00 98.69 69 LYS A O 1
ATOM 563 N N . ILE A 1 70 ? -6.714 0.837 -4.129 1.00 98.62 70 ILE A N 1
ATOM 564 C CA . ILE A 1 70 ? -5.350 1.305 -4.408 1.00 98.62 70 ILE A CA 1
ATOM 565 C C . ILE A 1 70 ? -5.073 1.492 -5.888 1.00 98.62 70 ILE A C 1
ATOM 567 O O . ILE A 1 70 ? -5.702 0.859 -6.736 1.00 98.62 70 ILE A O 1
ATOM 571 N N . GLN A 1 71 ? -4.032 2.278 -6.160 1.00 98.56 71 GLN A N 1
ATOM 572 C CA . GLN A 1 71 ? -3.248 2.200 -7.385 1.00 98.56 71 GLN A CA 1
ATOM 573 C C . GLN A 1 71 ? -1.775 1.903 -7.056 1.00 98.56 71 GLN A C 1
ATOM 575 O O . GLN A 1 71 ? -1.106 2.714 -6.417 1.00 98.56 71 GLN A O 1
ATOM 580 N N . LEU A 1 72 ? -1.239 0.775 -7.525 1.00 98.50 72 LEU A N 1
ATOM 581 C CA . LEU A 1 72 ? 0.201 0.483 -7.502 1.00 98.50 72 LEU A CA 1
ATOM 582 C C . LEU A 1 72 ? 0.804 0.965 -8.823 1.00 98.50 72 LEU A C 1
ATOM 584 O O . LEU A 1 72 ? 0.474 0.427 -9.876 1.00 98.50 72 LEU A O 1
ATOM 588 N N . SER A 1 73 ? 1.678 1.966 -8.782 1.00 97.69 73 SER A N 1
ATOM 589 C CA . SER A 1 73 ? 2.224 2.605 -9.984 1.00 97.69 73 SER A CA 1
ATOM 590 C C . SER A 1 73 ? 3.711 2.331 -10.136 1.00 97.69 73 SER A C 1
ATOM 592 O O . SER A 1 73 ? 4.490 2.543 -9.202 1.00 97.69 73 SER A O 1
ATOM 594 N N . TYR A 1 74 ? 4.116 1.917 -11.334 1.00 97.25 74 TYR A N 1
ATOM 595 C CA . TYR A 1 74 ? 5.522 1.738 -11.669 1.00 97.25 74 TYR A CA 1
ATOM 596 C C . TYR A 1 74 ? 6.132 3.040 -12.195 1.00 97.25 74 TYR A C 1
ATOM 598 O O . TYR A 1 74 ? 5.469 3.857 -12.836 1.00 97.25 74 TYR A O 1
ATOM 606 N N . SER A 1 75 ? 7.423 3.232 -11.932 1.00 94.94 75 SER A N 1
ATOM 607 C CA . SER A 1 75 ? 8.211 4.305 -12.541 1.00 94.94 75 SER A CA 1
ATOM 608 C C . SER A 1 75 ? 9.006 3.774 -13.733 1.00 94.94 75 SER A C 1
ATOM 610 O O . SER A 1 75 ? 9.203 2.570 -13.874 1.00 94.94 75 SER A O 1
ATOM 612 N N . ALA A 1 76 ? 9.536 4.676 -14.560 1.00 95.38 76 ALA A N 1
ATOM 613 C CA . ALA A 1 76 ? 10.428 4.294 -15.657 1.00 95.38 76 ALA A CA 1
ATOM 614 C C . ALA A 1 76 ? 11.740 3.637 -15.180 1.00 95.38 76 ALA A C 1
ATOM 616 O O . ALA A 1 76 ? 12.428 3.009 -15.976 1.00 95.38 76 ALA A O 1
ATOM 617 N N . ALA A 1 77 ? 12.090 3.785 -13.897 1.00 95.06 77 ALA A N 1
ATOM 618 C CA . ALA A 1 77 ? 13.287 3.201 -13.299 1.00 95.06 77 ALA A CA 1
ATOM 619 C C . ALA A 1 77 ? 13.023 1.851 -12.606 1.00 95.06 77 ALA A C 1
ATOM 621 O O . ALA A 1 77 ? 13.930 1.292 -11.992 1.00 95.06 77 ALA A O 1
ATOM 622 N N . TYR A 1 78 ? 11.800 1.320 -12.661 1.00 96.38 78 TYR A N 1
ATOM 623 C CA . TYR A 1 78 ? 11.500 -0.004 -12.123 1.00 96.38 78 TYR A CA 1
ATOM 624 C C . TYR A 1 78 ? 12.238 -1.099 -12.925 1.00 96.38 78 TYR A C 1
ATOM 626 O O . TYR A 1 78 ? 12.308 -0.985 -14.148 1.00 96.38 78 TYR A O 1
ATOM 634 N N . PRO A 1 79 ? 12.797 -2.154 -12.293 1.00 96.06 79 PRO A N 1
ATOM 635 C CA . PRO A 1 79 ? 12.749 -2.506 -10.868 1.00 96.06 79 PRO A CA 1
ATOM 636 C C . PRO A 1 79 ? 13.873 -1.918 -10.003 1.00 96.06 79 PRO A C 1
ATOM 638 O O . PRO A 1 79 ? 13.941 -2.228 -8.817 1.00 96.06 79 PRO A O 1
ATOM 641 N N . MET A 1 80 ? 14.749 -1.068 -10.545 1.00 95.25 80 MET A N 1
ATOM 642 C CA . MET A 1 80 ? 15.831 -0.453 -9.761 1.00 95.25 80 MET A CA 1
ATOM 643 C C . MET A 1 80 ? 15.310 0.510 -8.690 1.00 95.25 80 MET A C 1
ATOM 645 O O . MET A 1 80 ? 15.920 0.646 -7.633 1.00 95.25 80 MET A O 1
ATOM 649 N N . VAL A 1 81 ? 14.173 1.154 -8.951 1.00 93.25 81 VAL A N 1
ATOM 650 C CA . VAL A 1 81 ? 13.430 1.967 -7.982 1.00 93.25 81 VAL A CA 1
ATOM 651 C C . VAL A 1 81 ? 12.095 1.294 -7.704 1.00 93.25 81 VAL A C 1
ATOM 653 O O . VAL A 1 81 ? 11.429 0.836 -8.635 1.00 93.25 81 VAL A O 1
ATOM 656 N N . SER A 1 82 ? 11.698 1.252 -6.433 1.00 94.38 82 SER A N 1
ATOM 657 C CA . SER A 1 82 ? 10.421 0.682 -6.016 1.00 94.38 82 SER A CA 1
ATOM 658 C C . SER A 1 82 ? 9.230 1.367 -6.701 1.00 94.38 82 SER A C 1
ATOM 660 O O . SER A 1 82 ? 9.268 2.566 -7.006 1.00 94.38 82 SER A O 1
ATOM 662 N N . PRO A 1 83 ? 8.143 0.623 -6.950 1.00 96.00 83 PRO A N 1
ATOM 663 C CA . PRO A 1 83 ? 6.872 1.229 -7.285 1.00 96.00 83 PRO A CA 1
ATOM 664 C C . PRO A 1 83 ? 6.288 1.882 -6.030 1.00 96.00 83 PRO A C 1
ATOM 666 O O . PRO A 1 83 ? 6.699 1.596 -4.903 1.00 96.00 83 PRO A O 1
ATOM 669 N N . TYR A 1 84 ? 5.300 2.746 -6.218 1.00 95.69 84 TYR A N 1
ATOM 670 C CA . TYR A 1 84 ? 4.603 3.401 -5.115 1.00 95.69 84 TYR A CA 1
ATOM 671 C C . TYR A 1 84 ? 3.123 3.027 -5.114 1.00 95.69 84 TYR A C 1
ATOM 673 O O . TYR A 1 84 ? 2.527 2.781 -6.164 1.00 95.69 84 TYR A O 1
ATOM 681 N N . VAL A 1 85 ? 2.533 2.985 -3.921 1.00 97.81 85 VAL A N 1
ATOM 682 C CA . VAL A 1 85 ? 1.113 2.678 -3.723 1.00 97.81 85 VAL A CA 1
ATOM 683 C C . VAL A 1 85 ? 0.381 3.962 -3.364 1.00 97.81 85 VAL A C 1
ATOM 685 O O . VAL A 1 85 ? 0.745 4.629 -2.399 1.00 97.81 85 VAL A O 1
ATOM 688 N N . LEU A 1 86 ? -0.643 4.304 -4.138 1.00 98.12 86 LEU A N 1
ATOM 689 C CA . LEU A 1 86 ? -1.589 5.372 -3.836 1.00 98.12 86 LEU A CA 1
ATOM 690 C C . LEU A 1 86 ? -2.841 4.755 -3.193 1.00 98.12 86 LEU A C 1
ATOM 692 O O . LEU A 1 86 ? -3.465 3.901 -3.829 1.00 98.12 86 LEU A O 1
ATOM 696 N N . PRO A 1 87 ? -3.226 5.165 -1.975 1.00 98.12 87 PRO A N 1
ATOM 697 C CA . PRO A 1 87 ? -4.533 4.850 -1.414 1.00 98.12 87 PRO A CA 1
ATOM 698 C C . PRO A 1 87 ? -5.592 5.739 -2.087 1.00 98.12 87 PRO A C 1
ATOM 700 O O . PRO A 1 87 ? -5.448 6.960 -2.143 1.00 98.12 87 PRO A O 1
ATOM 703 N N . LEU A 1 88 ? -6.631 5.122 -2.645 1.00 98.19 88 LEU A N 1
ATOM 704 C CA . LEU A 1 88 ? -7.723 5.817 -3.335 1.00 98.19 88 LEU A CA 1
ATOM 705 C C . LEU A 1 88 ? -9.004 5.864 -2.501 1.00 98.19 88 LEU A C 1
ATOM 707 O O . LEU A 1 88 ? -9.810 6.767 -2.692 1.00 98.19 88 LEU A O 1
ATOM 711 N N . ASP A 1 89 ? -9.214 4.872 -1.636 1.00 97.44 89 ASP A N 1
ATOM 712 C CA . ASP A 1 89 ? -10.346 4.821 -0.712 1.00 97.44 89 ASP A CA 1
ATOM 713 C C . ASP A 1 89 ? -10.001 3.929 0.501 1.00 97.44 89 ASP A C 1
ATOM 715 O O . ASP A 1 89 ? -9.797 2.721 0.303 1.00 97.44 89 ASP A O 1
ATOM 719 N N . PRO A 1 90 ? -9.874 4.496 1.720 1.00 96.19 90 PRO A N 1
ATOM 720 C CA . PRO A 1 90 ? -9.989 5.923 2.019 1.00 96.19 90 PRO A CA 1
ATOM 721 C C . PRO A 1 90 ? -8.831 6.720 1.410 1.00 96.19 90 PRO A C 1
ATOM 723 O O . PRO A 1 90 ? -7.687 6.263 1.363 1.00 96.19 90 PRO A O 1
ATOM 726 N N . GLU A 1 91 ? -9.133 7.931 0.954 1.00 96.81 91 GLU A N 1
ATOM 727 C CA . GLU A 1 91 ? -8.122 8.874 0.491 1.00 96.81 91 GLU A CA 1
ATOM 728 C C . GLU A 1 91 ? -7.617 9.721 1.677 1.00 96.81 91 GLU A C 1
ATOM 730 O O . GLU A 1 91 ? -8.438 10.332 2.367 1.00 96.81 91 GLU A O 1
ATOM 735 N N . PRO A 1 92 ? -6.295 9.792 1.932 1.00 95.94 92 PRO A N 1
ATOM 736 C CA . PRO A 1 92 ? -5.748 10.625 2.995 1.00 95.94 92 PRO A CA 1
ATOM 737 C C . PRO A 1 92 ? -6.096 12.102 2.815 1.00 95.94 92 PRO A C 1
ATOM 739 O O . PRO A 1 92 ? -6.049 12.646 1.700 1.00 95.94 92 PRO A O 1
ATOM 742 N N . LEU A 1 93 ? -6.377 12.764 3.935 1.00 96.19 93 LEU A N 1
ATOM 743 C CA . LEU A 1 93 ? -6.661 14.192 3.978 1.00 96.19 93 LEU A CA 1
ATOM 744 C C . LEU A 1 93 ? -5.385 15.005 3.744 1.00 96.19 93 LEU A C 1
ATOM 746 O O . LEU A 1 93 ? -4.262 14.535 3.940 1.00 96.19 93 LEU A O 1
ATOM 750 N N . PHE A 1 94 ? -5.550 16.262 3.336 1.00 95.25 94 PHE A N 1
ATOM 751 C CA . PHE A 1 94 ? -4.418 17.141 3.045 1.00 95.25 94 PHE A CA 1
ATOM 752 C C . PHE A 1 94 ? -3.522 17.353 4.274 1.00 95.25 94 PHE A C 1
ATOM 754 O O . PHE A 1 94 ? -2.297 17.315 4.169 1.00 95.25 94 PHE A O 1
ATOM 761 N N . GLU A 1 95 ? -4.126 17.512 5.449 1.00 95.19 95 GLU A N 1
ATOM 762 C CA . GLU A 1 95 ? -3.439 17.646 6.730 1.00 95.19 95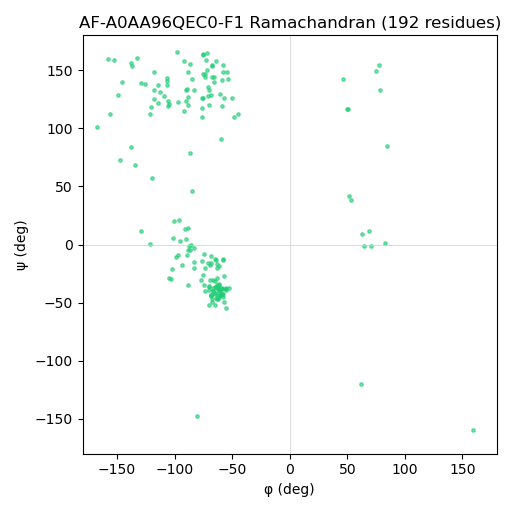 GLU A CA 1
ATOM 763 C C . GLU A 1 95 ? -2.723 16.368 7.186 1.00 95.19 95 GLU A C 1
ATOM 765 O O . GLU A 1 95 ? -1.962 16.422 8.143 1.00 95.19 95 GLU A O 1
ATOM 770 N N . GLU A 1 96 ? -2.933 15.229 6.529 1.00 95.94 96 GLU A N 1
ATOM 771 C CA . GLU A 1 96 ? -2.279 13.956 6.862 1.00 95.94 96 GLU A CA 1
ATOM 772 C C . GLU A 1 96 ? -1.010 13.732 6.036 1.00 95.94 96 GLU A C 1
ATOM 774 O O . GLU A 1 96 ? -0.142 1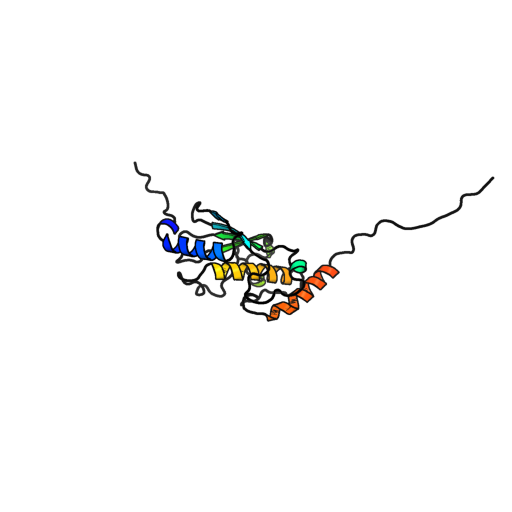2.940 6.410 1.00 95.94 96 GLU A O 1
ATOM 779 N N . LEU A 1 97 ? -0.866 14.466 4.931 1.00 94.81 97 LEU A N 1
ATOM 780 C CA . LEU A 1 97 ? 0.288 14.374 4.050 1.00 94.81 97 LEU A CA 1
ATOM 781 C C . LEU A 1 97 ? 1.552 14.854 4.763 1.00 94.81 97 LEU A C 1
ATOM 783 O O . LEU A 1 97 ? 1.539 15.827 5.516 1.00 94.81 97 LEU A O 1
ATOM 787 N N . THR A 1 98 ? 2.680 14.206 4.473 1.00 90.50 98 THR A N 1
ATOM 788 C CA . THR A 1 98 ? 4.026 14.522 4.994 1.00 90.50 98 THR A CA 1
ATOM 789 C C . THR A 1 98 ? 4.207 14.358 6.505 1.00 90.50 98 THR A C 1
ATOM 791 O O . THR A 1 98 ? 5.316 14.534 7.006 1.00 90.50 98 THR A O 1
ATOM 794 N N . GLN A 1 99 ? 3.160 13.977 7.239 1.00 90.38 99 GLN A N 1
ATOM 795 C CA . GLN A 1 99 ? 3.257 13.663 8.657 1.00 90.38 99 GLN A CA 1
ATOM 796 C C . GLN A 1 99 ? 3.612 12.186 8.832 1.00 90.38 99 GLN A C 1
ATOM 798 O O . GLN A 1 99 ? 2.849 11.302 8.439 1.00 90.38 99 GLN A O 1
ATOM 803 N N . THR A 1 100 ? 4.749 11.918 9.479 1.00 87.38 100 THR A N 1
ATOM 804 C CA . THR A 1 100 ? 5.257 10.553 9.692 1.00 87.38 100 THR A CA 1
ATOM 805 C C . THR A 1 100 ? 4.217 9.637 10.329 1.00 87.38 100 THR A C 1
ATOM 807 O O . THR A 1 100 ? 4.097 8.497 9.905 1.00 87.38 100 THR A O 1
ATOM 810 N N . ARG A 1 101 ? 3.397 10.151 11.257 1.00 92.50 101 ARG A N 1
ATOM 811 C CA . ARG A 1 101 ? 2.370 9.367 11.961 1.00 92.50 101 ARG A CA 1
ATOM 812 C C . ARG A 1 101 ? 1.351 8.673 11.053 1.00 92.50 101 ARG A C 1
ATOM 814 O O . ARG A 1 101 ? 0.807 7.656 11.459 1.00 92.50 101 ARG A O 1
ATOM 821 N N . TRP A 1 102 ? 1.100 9.207 9.852 1.00 93.62 102 TRP A N 1
ATOM 822 C CA . TRP A 1 102 ? 0.152 8.645 8.881 1.00 93.62 102 TRP A CA 1
ATOM 823 C C . TRP A 1 102 ? 0.828 7.812 7.792 1.00 93.62 102 TRP A C 1
ATOM 825 O O . TRP A 1 102 ? 0.137 7.174 7.003 1.00 93.62 102 TRP A O 1
ATOM 835 N N . HIS A 1 103 ? 2.162 7.854 7.696 1.00 93.44 103 HIS A N 1
ATOM 836 C CA . HIS A 1 103 ? 2.923 7.222 6.617 1.00 93.44 103 HIS A CA 1
ATOM 837 C C . HIS A 1 103 ? 2.414 7.593 5.212 1.00 93.44 103 HIS A C 1
ATOM 839 O O . HIS A 1 103 ? 2.360 6.752 4.318 1.00 93.44 103 HIS A O 1
ATOM 845 N N . VAL A 1 104 ? 2.081 8.870 4.991 1.00 94.25 104 VAL A N 1
ATOM 846 C CA . VAL A 1 104 ? 1.680 9.386 3.673 1.00 94.25 104 VAL A CA 1
ATOM 847 C C . VAL A 1 104 ? 2.661 10.459 3.208 1.00 94.25 104 VAL A C 1
ATOM 849 O O . VAL A 1 104 ? 2.928 11.442 3.899 1.00 94.25 104 VAL A O 1
ATOM 852 N N . LEU A 1 105 ? 3.220 10.275 2.017 1.00 93.62 105 LEU A N 1
ATOM 853 C CA . LEU A 1 105 ? 4.133 11.216 1.375 1.00 93.62 105 LEU A CA 1
ATOM 854 C C . LEU A 1 105 ? 3.376 12.433 0.817 1.00 93.62 105 LEU A C 1
ATOM 856 O O . LEU A 1 105 ? 2.166 12.404 0.608 1.00 93.62 105 LEU A O 1
ATOM 860 N N . GLY A 1 106 ? 4.099 13.512 0.498 1.00 93.75 106 GLY A N 1
ATOM 861 C CA . GLY A 1 106 ? 3.499 14.729 -0.075 1.00 93.75 106 GLY A CA 1
ATOM 862 C C . GLY A 1 106 ? 2.843 14.528 -1.449 1.00 93.75 106 GLY A C 1
ATOM 863 O O . GLY A 1 106 ? 1.985 15.309 -1.843 1.00 93.75 106 GLY A O 1
ATOM 864 N N . ASN A 1 107 ? 3.204 13.460 -2.165 1.00 93.06 107 ASN A N 1
ATOM 865 C CA . ASN A 1 107 ? 2.558 13.040 -3.412 1.00 93.06 107 ASN A CA 1
ATOM 866 C C . ASN A 1 107 ? 1.396 12.052 -3.188 1.00 93.06 107 ASN A C 1
ATOM 868 O O . ASN A 1 107 ? 0.948 11.429 -4.148 1.00 93.06 107 ASN A O 1
ATOM 872 N N . ARG A 1 108 ? 0.925 11.905 -1.940 1.00 95.50 108 ARG A N 1
ATOM 873 C CA . ARG A 1 108 ? -0.167 11.017 -1.499 1.00 95.50 108 ARG A CA 1
ATOM 874 C C . ARG A 1 108 ? 0.159 9.523 -1.524 1.00 95.50 108 ARG A C 1
ATOM 876 O O . ARG A 1 108 ? -0.675 8.722 -1.122 1.00 95.50 108 ARG A O 1
ATOM 883 N N . ALA A 1 109 ? 1.357 9.131 -1.955 1.00 95.81 109 ALA A N 1
ATOM 884 C CA . ALA A 1 109 ? 1.778 7.739 -1.886 1.00 95.81 109 ALA A CA 1
ATOM 885 C C . ALA A 1 109 ? 2.062 7.307 -0.446 1.00 95.81 109 ALA A C 1
ATOM 887 O O . ALA A 1 109 ? 2.503 8.105 0.383 1.00 95.81 109 ALA A O 1
ATOM 888 N N . LEU A 1 110 ? 1.856 6.025 -0.166 1.00 94.81 110 LEU A N 1
ATOM 889 C CA . LEU A 1 110 ? 2.188 5.438 1.123 1.00 94.81 110 LEU A CA 1
ATOM 890 C C . LEU A 1 110 ? 3.708 5.341 1.307 1.00 94.81 110 LEU A C 1
ATOM 892 O O . LEU A 1 110 ? 4.440 4.884 0.426 1.00 94.81 110 LEU A O 1
ATOM 896 N N . CYS A 1 111 ? 4.178 5.723 2.489 1.00 92.25 111 CYS A N 1
ATOM 897 C CA . CYS A 1 111 ? 5.547 5.537 2.950 1.00 92.25 111 CYS A CA 1
ATOM 898 C C . CYS A 1 111 ? 5.683 4.147 3.598 1.00 92.25 111 CYS A C 1
ATOM 900 O O . CYS A 1 111 ? 5.644 4.005 4.819 1.00 92.25 111 CYS A O 1
ATOM 902 N N . LEU A 1 112 ? 5.792 3.109 2.759 1.00 87.62 112 LEU A N 1
ATOM 903 C CA . LEU A 1 112 ? 5.780 1.691 3.173 1.00 87.62 112 LEU A CA 1
ATOM 904 C C . LEU A 1 112 ? 7.163 1.122 3.536 1.00 87.62 112 LEU A C 1
ATOM 906 O O . LEU A 1 112 ? 7.295 -0.041 3.936 1.00 87.62 112 LEU A O 1
ATOM 910 N N . PHE A 1 113 ? 8.208 1.919 3.351 1.00 82.88 113 PHE A N 1
ATOM 911 C CA . PHE A 1 113 ? 9.574 1.551 3.686 1.00 82.88 113 PHE A CA 1
ATOM 912 C C . PHE A 1 113 ? 10.010 2.312 4.933 1.00 82.88 113 PHE A C 1
ATOM 914 O O . PHE A 1 113 ? 9.759 3.510 5.053 1.00 82.88 113 PHE A O 1
ATOM 921 N N . GLN A 1 114 ? 10.680 1.617 5.847 1.00 71.62 114 GLN A N 1
ATOM 922 C CA . GLN A 1 114 ? 11.337 2.238 6.992 1.00 71.62 114 GLN A CA 1
ATOM 923 C C . GLN A 1 114 ? 12.614 2.948 6.542 1.00 71.62 114 GLN A C 1
ATOM 925 O O . GLN A 1 114 ? 12.958 4.008 7.064 1.00 71.62 114 GLN A O 1
ATOM 930 N N . THR A 1 115 ? 13.305 2.382 5.548 1.00 66.12 115 THR A N 1
ATOM 931 C CA . THR A 1 115 ? 14.512 2.962 4.959 1.00 66.12 115 THR A CA 1
ATOM 932 C C . THR A 1 115 ? 14.517 2.844 3.435 1.00 66.12 115 THR A C 1
ATOM 934 O O . THR A 1 115 ? 13.900 1.956 2.855 1.00 66.12 115 THR A O 1
ATOM 937 N N . GLN A 1 116 ? 15.270 3.713 2.752 1.00 60.12 116 GLN A N 1
ATOM 938 C CA . GLN A 1 116 ? 15.453 3.613 1.295 1.00 60.12 116 GLN A CA 1
ATOM 939 C C . GLN A 1 116 ? 16.137 2.302 0.859 1.00 60.12 116 GLN A C 1
ATOM 941 O O . GLN A 1 116 ? 16.039 1.934 -0.308 1.00 60.12 116 GLN A O 1
ATOM 946 N N . ALA A 1 117 ? 16.815 1.601 1.776 1.00 65.94 117 ALA A N 1
ATOM 947 C CA . ALA A 1 117 ? 17.490 0.331 1.514 1.00 65.94 117 ALA A CA 1
ATOM 948 C C . ALA A 1 117 ? 16.551 -0.887 1.588 1.00 65.94 117 ALA A C 1
ATOM 950 O O . ALA A 1 117 ? 16.983 -2.004 1.319 1.00 65.94 117 ALA A O 1
ATOM 951 N N . ASP A 1 118 ? 15.276 -0.689 1.929 1.00 80.94 118 ASP A N 1
ATOM 952 C CA . ASP A 1 118 ? 14.307 -1.779 2.080 1.00 80.94 118 ASP A CA 1
ATOM 953 C C . ASP A 1 118 ? 13.836 -2.359 0.729 1.00 80.94 118 ASP A C 1
ATOM 955 O O . ASP A 1 118 ? 13.120 -3.363 0.698 1.00 80.94 118 ASP A O 1
ATOM 959 N N . TRP A 1 119 ? 14.206 -1.730 -0.393 1.00 91.00 119 TRP A N 1
ATOM 960 C CA . TRP A 1 119 ? 13.909 -2.223 -1.735 1.00 91.00 119 TRP A CA 1
ATOM 961 C C . TRP A 1 119 ? 15.147 -2.822 -2.403 1.00 91.00 119 TRP A C 1
ATOM 963 O O . TRP A 1 119 ? 16.132 -2.125 -2.647 1.00 91.00 119 TRP A O 1
ATOM 973 N N . ASP A 1 120 ? 15.050 -4.097 -2.774 1.00 92.00 120 ASP A N 1
ATOM 974 C CA . ASP A 1 120 ? 15.970 -4.761 -3.691 1.00 92.00 120 ASP A CA 1
ATOM 975 C C . ASP A 1 120 ? 15.267 -4.959 -5.048 1.00 92.00 120 ASP A C 1
ATOM 977 O O . ASP A 1 120 ? 14.075 -5.281 -5.075 1.00 92.00 120 ASP A O 1
ATOM 981 N N . PRO A 1 121 ? 15.959 -4.838 -6.196 1.00 92.62 121 PRO A N 1
ATOM 982 C CA . PRO A 1 121 ? 15.358 -5.105 -7.504 1.00 92.62 121 PRO A CA 1
ATOM 983 C C . PRO A 1 121 ? 14.775 -6.519 -7.671 1.00 92.62 121 PRO A C 1
ATOM 985 O O . PRO A 1 121 ? 14.018 -6.755 -8.614 1.00 92.62 121 PRO A O 1
ATOM 988 N N . ASN A 1 122 ? 15.085 -7.467 -6.777 1.00 93.19 122 ASN A N 1
ATOM 989 C CA . ASN A 1 122 ? 14.481 -8.799 -6.714 1.00 93.19 122 ASN A CA 1
ATOM 990 C C . ASN A 1 122 ? 13.337 -8.921 -5.693 1.00 93.19 122 ASN A C 1
ATOM 992 O O . ASN A 1 122 ? 12.645 -9.948 -5.723 1.00 93.19 122 ASN A O 1
ATOM 996 N N . SER A 1 123 ? 13.100 -7.913 -4.844 1.00 94.31 123 SER A N 1
ATOM 997 C CA . SER A 1 123 ? 11.970 -7.860 -3.904 1.00 94.31 123 SER A CA 1
ATOM 998 C C . SER A 1 123 ? 10.646 -8.047 -4.634 1.00 94.31 123 SER A C 1
ATOM 1000 O O . SER A 1 123 ? 10.513 -7.655 -5.796 1.00 94.31 123 SER A O 1
ATOM 1002 N N . SER A 1 124 ? 9.660 -8.650 -3.970 1.00 95.12 124 SER A N 1
ATOM 1003 C CA . SER A 1 124 ? 8.318 -8.802 -4.532 1.00 95.12 124 SER A CA 1
ATOM 1004 C C . SER A 1 124 ? 7.479 -7.552 -4.268 1.00 95.12 124 SER A C 1
ATOM 1006 O O . SER A 1 124 ? 7.523 -6.959 -3.193 1.00 95.12 124 SER A O 1
ATOM 1008 N N . VAL A 1 125 ? 6.653 -7.172 -5.242 1.00 96.12 125 VAL A N 1
ATOM 1009 C CA . VAL A 1 125 ? 5.628 -6.131 -5.056 1.00 96.12 125 VAL A CA 1
ATOM 1010 C C . VAL A 1 125 ? 4.503 -6.578 -4.120 1.00 96.12 125 VAL A C 1
ATOM 1012 O O . VAL A 1 125 ? 3.784 -5.738 -3.585 1.00 96.12 125 VAL A O 1
ATOM 1015 N N . ILE A 1 126 ? 4.378 -7.882 -3.856 1.00 96.38 126 ILE A N 1
ATOM 1016 C CA . ILE A 1 126 ? 3.423 -8.425 -2.887 1.00 96.38 126 ILE A CA 1
ATOM 1017 C C . ILE A 1 126 ? 3.667 -7.874 -1.487 1.00 96.38 126 ILE A C 1
ATOM 1019 O O . ILE A 1 126 ? 2.704 -7.540 -0.800 1.00 96.38 126 ILE A O 1
ATOM 1023 N N . ASP A 1 127 ? 4.927 -7.703 -1.090 1.00 92.62 127 ASP A N 1
ATOM 1024 C CA . ASP A 1 127 ? 5.265 -7.172 0.231 1.00 92.62 127 ASP A CA 1
ATOM 1025 C C . ASP A 1 127 ? 4.745 -5.737 0.403 1.00 92.62 127 ASP A C 1
ATOM 1027 O O . ASP A 1 127 ? 4.265 -5.364 1.473 1.00 92.62 127 ASP A O 1
ATOM 1031 N N . LEU A 1 128 ? 4.759 -4.941 -0.672 1.00 94.12 128 LEU A N 1
ATOM 1032 C CA . LEU A 1 128 ? 4.182 -3.596 -0.685 1.00 94.12 128 LEU A CA 1
ATOM 1033 C C . LEU A 1 128 ? 2.660 -3.623 -0.572 1.00 94.12 128 LEU A C 1
ATOM 1035 O O . LEU A 1 128 ? 2.091 -2.846 0.190 1.00 94.12 128 LEU A O 1
ATOM 1039 N N . LEU A 1 129 ? 1.997 -4.521 -1.299 1.00 97.06 129 LEU A N 1
ATOM 1040 C CA . LEU A 1 129 ? 0.541 -4.652 -1.247 1.00 97.06 129 LEU A CA 1
ATOM 1041 C C . LEU A 1 129 ? 0.063 -5.152 0.125 1.00 97.06 129 LEU A C 1
ATOM 1043 O O . LEU A 1 129 ? -0.937 -4.658 0.638 1.00 97.06 129 LEU A O 1
ATOM 1047 N N . LEU A 1 130 ? 0.802 -6.063 0.766 1.00 95.44 130 LEU A N 1
ATOM 1048 C CA . LEU A 1 130 ? 0.527 -6.496 2.140 1.00 95.44 130 LEU A CA 1
ATOM 1049 C C . LEU A 1 130 ? 0.656 -5.339 3.131 1.00 95.44 130 LEU A C 1
ATOM 1051 O O . LEU A 1 130 ? -0.239 -5.127 3.947 1.00 95.44 130 LEU A O 1
ATOM 1055 N N . LYS A 1 131 ? 1.731 -4.551 3.031 1.00 94.06 131 LYS A N 1
ATOM 1056 C CA . LYS A 1 131 ? 1.913 -3.361 3.872 1.00 94.06 131 LYS A CA 1
ATOM 1057 C C . LYS A 1 131 ? 0.842 -2.301 3.618 1.00 94.06 131 LYS A C 1
ATOM 1059 O O . LYS A 1 131 ? 0.387 -1.678 4.568 1.00 94.06 131 LYS A O 1
ATOM 1064 N N . ALA A 1 132 ? 0.397 -2.121 2.375 1.00 96.19 132 ALA A N 1
ATOM 1065 C CA . ALA A 1 132 ? -0.704 -1.216 2.054 1.00 96.19 132 ALA A CA 1
ATOM 1066 C C . ALA A 1 132 ? -2.034 -1.682 2.672 1.00 96.19 132 ALA A C 1
ATOM 1068 O O . ALA A 1 132 ? -2.758 -0.873 3.243 1.00 96.19 132 ALA A O 1
ATOM 1069 N N . ALA A 1 133 ? -2.344 -2.981 2.630 1.00 96.25 133 ALA A N 1
ATOM 1070 C CA . ALA A 1 133 ? -3.509 -3.516 3.336 1.00 96.25 133 ALA A CA 1
ATOM 1071 C C . ALA A 1 133 ? -3.394 -3.316 4.859 1.00 96.25 133 ALA A C 1
ATOM 1073 O O . ALA A 1 133 ? -4.361 -2.918 5.501 1.00 96.25 133 ALA A O 1
ATOM 1074 N N . GLY A 1 134 ? -2.197 -3.493 5.425 1.00 94.69 134 GLY A N 1
ATOM 1075 C CA . GLY A 1 134 ? -1.928 -3.178 6.830 1.00 94.69 134 GLY A CA 1
ATOM 1076 C C . GLY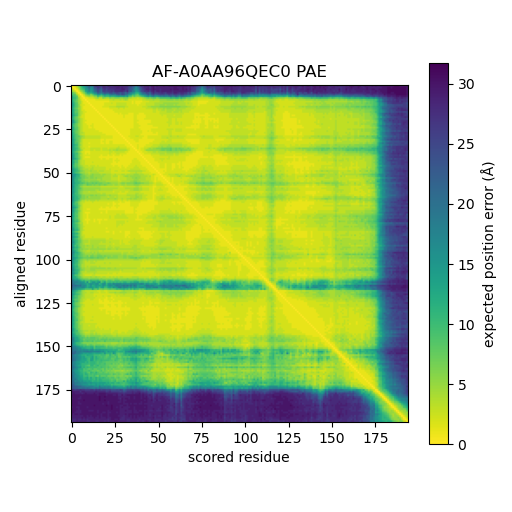 A 1 134 ? -2.147 -1.706 7.173 1.00 94.69 134 GLY A C 1
ATOM 1077 O O . GLY A 1 134 ? -2.813 -1.389 8.156 1.00 94.69 134 GLY A O 1
ATOM 1078 N N . TRP A 1 135 ? -1.686 -0.807 6.302 1.00 95.50 135 TRP A N 1
ATOM 1079 C CA . TRP A 1 135 ? -1.899 0.632 6.438 1.00 95.50 135 TRP A CA 1
ATOM 1080 C C . TRP A 1 135 ? -3.386 0.989 6.550 1.00 95.50 135 TRP A C 1
ATOM 1082 O O . TRP A 1 135 ? -3.736 1.834 7.363 1.00 95.50 135 TRP A O 1
ATOM 1092 N N . ARG A 1 136 ? -4.284 0.326 5.807 1.00 96.56 136 ARG A N 1
ATOM 1093 C CA . ARG A 1 136 ? -5.741 0.568 5.887 1.00 96.56 136 ARG A CA 1
ATOM 1094 C C . ARG A 1 136 ? -6.321 0.286 7.270 1.00 96.56 136 ARG A C 1
ATOM 1096 O O . ARG A 1 136 ? -7.232 1.003 7.695 1.00 96.56 136 ARG A O 1
ATOM 1103 N N . ILE A 1 137 ? -5.821 -0.756 7.929 1.00 95.31 137 ILE A N 1
ATOM 1104 C CA . ILE A 1 137 ? -6.247 -1.153 9.271 1.00 95.31 137 ILE A CA 1
ATOM 1105 C C . ILE A 1 137 ? -5.747 -0.119 10.270 1.00 95.31 137 ILE A C 1
ATOM 1107 O O . ILE A 1 137 ? -6.536 0.467 11.004 1.00 95.31 137 ILE A O 1
ATOM 1111 N N . GLU A 1 138 ? -4.454 0.191 10.232 1.00 94.25 138 GLU A N 1
ATOM 1112 C CA . GLU A 1 138 ? -3.867 1.175 11.140 1.00 94.25 138 GLU A CA 1
ATOM 1113 C C . GLU A 1 138 ? -4.444 2.578 10.926 1.00 94.25 138 GLU A C 1
ATOM 1115 O O . GLU A 1 138 ? -4.679 3.298 11.892 1.00 94.25 138 GLU A O 1
ATOM 1120 N N . TYR A 1 139 ? -4.770 2.951 9.686 1.00 95.25 139 TYR A N 1
ATOM 1121 C CA . TYR A 1 139 ? -5.471 4.196 9.383 1.00 95.25 139 TYR A CA 1
ATOM 1122 C C . TYR A 1 139 ? -6.822 4.260 10.101 1.00 95.25 139 TYR A C 1
ATOM 1124 O O . TYR A 1 139 ? -7.146 5.287 10.693 1.00 95.25 139 TYR A O 1
ATOM 1132 N N . ALA A 1 140 ? -7.582 3.160 10.122 1.00 95.12 140 ALA A N 1
ATOM 1133 C CA . ALA A 1 140 ? -8.842 3.087 10.859 1.00 95.12 140 ALA A CA 1
ATOM 1134 C C . ALA A 1 140 ? -8.638 3.212 12.377 1.00 95.12 140 ALA A C 1
ATOM 1136 O O . ALA A 1 140 ? -9.370 3.959 13.022 1.00 95.12 140 ALA A O 1
ATOM 1137 N N . LEU A 1 141 ? -7.608 2.561 12.933 1.00 93.69 141 LEU A N 1
ATOM 1138 C CA . LEU A 1 141 ? -7.258 2.663 14.358 1.00 93.69 141 LEU A CA 1
ATOM 1139 C C . LEU A 1 141 ? -6.871 4.095 14.767 1.00 93.69 141 LEU A C 1
ATOM 1141 O O . LEU A 1 141 ? -7.203 4.556 15.857 1.00 93.69 141 LEU A O 1
ATOM 1145 N N . LEU A 1 142 ? -6.173 4.826 13.895 1.00 94.06 142 LEU A N 1
ATOM 1146 C CA . LEU A 1 142 ? -5.851 6.233 14.143 1.00 94.06 142 LEU A CA 1
ATOM 1147 C C . LEU A 1 142 ? -7.102 7.110 14.060 1.00 94.06 142 LEU A C 1
ATOM 1149 O O . LEU A 1 142 ? -7.268 8.037 14.851 1.00 94.06 142 LEU A O 1
ATOM 1153 N N . LYS A 1 143 ? -7.998 6.821 13.111 1.00 93.06 143 LYS A N 1
ATOM 1154 C CA . LYS A 1 143 ? -9.258 7.554 12.945 1.00 93.06 143 LYS A CA 1
ATOM 1155 C C . LYS A 1 143 ? -10.251 7.315 14.079 1.00 93.06 143 LYS A C 1
ATOM 1157 O O . LYS A 1 143 ? -10.995 8.238 14.394 1.00 93.06 143 LYS A O 1
ATOM 1162 N N . SER A 1 144 ? -10.247 6.140 14.709 1.00 91.00 144 SER A N 1
ATOM 1163 C CA . SER A 1 144 ? -11.055 5.871 15.906 1.00 91.00 144 SER A CA 1
ATOM 1164 C C . SER A 1 144 ? -10.471 6.496 17.179 1.00 91.00 144 SER A C 1
ATOM 1166 O O . SER A 1 144 ? -11.164 6.597 18.185 1.00 91.00 144 SER A O 1
ATOM 1168 N N . GLY A 1 145 ? -9.211 6.944 17.145 1.00 90.56 145 GLY A N 1
ATOM 1169 C CA . GLY A 1 145 ? -8.544 7.589 18.275 1.00 90.56 145 GLY A CA 1
ATOM 1170 C C . GLY A 1 145 ? -7.940 6.627 19.300 1.00 90.56 145 GLY A C 1
ATOM 1171 O O . GLY A 1 145 ? -7.330 7.098 20.259 1.00 90.56 145 GLY A O 1
ATOM 1172 N N . VAL A 1 146 ? -8.030 5.305 19.095 1.00 90.00 146 VAL A N 1
ATOM 1173 C CA . VAL A 1 146 ? -7.377 4.314 19.979 1.00 90.00 146 VAL A CA 1
ATOM 1174 C C . VAL A 1 146 ? -5.850 4.339 19.852 1.00 90.00 146 VAL A C 1
ATOM 1176 O O . VAL A 1 146 ? -5.126 3.856 20.720 1.00 90.00 146 VAL A O 1
ATOM 1179 N N . ARG A 1 147 ? -5.335 4.931 18.766 1.00 89.62 147 ARG A N 1
ATOM 1180 C CA . ARG A 1 147 ? -3.908 5.174 18.537 1.00 89.62 147 ARG A CA 1
ATOM 1181 C C . ARG A 1 147 ? -3.668 6.565 17.968 1.00 89.62 147 ARG A C 1
ATOM 1183 O O . ARG A 1 147 ? -4.502 7.125 17.264 1.00 89.62 147 ARG A O 1
ATOM 1190 N N . THR A 1 148 ? -2.477 7.095 18.225 1.00 89.44 148 THR A N 1
ATOM 1191 C CA . THR A 1 148 ? -2.043 8.407 17.720 1.00 89.44 148 THR A CA 1
ATOM 1192 C C . THR A 1 148 ? -1.091 8.312 16.530 1.00 89.44 148 THR A C 1
ATOM 1194 O O . THR A 1 148 ? -0.980 9.272 15.765 1.00 89.44 148 THR A O 1
ATOM 1197 N N . ASP A 1 149 ? -0.432 7.160 16.366 1.00 89.69 149 ASP A N 1
ATOM 1198 C CA . ASP A 1 149 ? 0.637 6.935 15.396 1.00 89.69 149 ASP A CA 1
ATOM 1199 C C . ASP A 1 149 ? 0.605 5.499 14.853 1.00 89.69 149 ASP A C 1
ATOM 1201 O O . ASP A 1 149 ? 0.379 4.526 15.595 1.00 89.69 149 ASP A O 1
ATOM 1205 N N . MET A 1 150 ? 0.851 5.367 13.547 1.00 89.94 150 MET A N 1
ATOM 1206 C CA . MET A 1 150 ? 1.056 4.071 12.905 1.00 89.94 150 MET A CA 1
ATOM 1207 C C . MET A 1 150 ? 2.363 3.427 13.370 1.00 89.94 150 MET A C 1
ATOM 1209 O O . MET A 1 150 ? 3.310 4.086 13.806 1.00 89.94 150 MET A O 1
ATOM 1213 N N . THR A 1 151 ? 2.406 2.106 13.292 1.00 85.06 151 THR A N 1
ATOM 1214 C CA . THR A 1 151 ? 3.587 1.318 13.606 1.00 85.06 151 THR A CA 1
ATOM 1215 C C . THR A 1 151 ? 4.639 1.447 12.510 1.00 85.06 151 THR A C 1
ATOM 1217 O O . THR A 1 151 ? 4.348 1.528 11.319 1.00 85.06 151 THR A O 1
ATOM 1220 N N . MET A 1 152 ? 5.908 1.389 12.915 1.00 75.12 152 MET A N 1
ATOM 1221 C CA . MET A 1 152 ? 7.016 1.347 11.960 1.00 75.12 152 MET A CA 1
ATOM 1222 C C . MET A 1 152 ? 7.074 0.008 11.211 1.00 75.12 152 MET A C 1
ATOM 1224 O O . MET A 1 152 ? 7.447 -0.025 10.039 1.00 75.12 152 MET A O 1
ATOM 1228 N N . ALA A 1 153 ? 6.754 -1.106 11.884 1.00 66.19 153 ALA A N 1
ATOM 1229 C CA . ALA A 1 153 ? 6.840 -2.462 11.329 1.00 66.19 153 ALA A CA 1
ATOM 1230 C C . ALA A 1 153 ? 5.614 -2.870 10.493 1.00 66.19 153 ALA A C 1
ATOM 1232 O O . ALA A 1 153 ? 5.731 -3.757 9.643 1.00 66.19 153 ALA A O 1
ATOM 1233 N N . GLY A 1 154 ? 4.480 -2.195 10.689 1.00 72.94 154 GLY A N 1
ATOM 1234 C CA . GLY A 1 154 ? 3.195 -2.561 10.114 1.00 72.94 154 GLY A CA 1
ATOM 1235 C C . GLY A 1 154 ? 2.564 -3.768 10.816 1.00 72.94 154 GLY A C 1
ATOM 1236 O O . GLY A 1 154 ? 3.255 -4.709 11.210 1.00 72.94 154 GLY A O 1
ATOM 1237 N N . ILE A 1 155 ? 1.233 -3.812 10.855 1.00 78.88 155 ILE A N 1
ATOM 1238 C CA . ILE A 1 155 ? 0.439 -4.960 11.353 1.00 78.88 155 ILE A CA 1
ATOM 1239 C C . ILE A 1 155 ? 0.705 -6.299 10.625 1.00 78.88 155 ILE A C 1
ATOM 1241 O O . ILE A 1 155 ? 0.307 -7.371 11.084 1.00 78.88 155 ILE A O 1
ATOM 1245 N N . VAL A 1 156 ? 1.403 -6.265 9.482 1.00 79.94 156 VAL A N 1
ATOM 1246 C CA . VAL A 1 156 ? 1.722 -7.451 8.667 1.00 79.94 156 VAL A CA 1
ATOM 1247 C C . VAL A 1 156 ? 2.469 -8.519 9.476 1.00 79.94 156 VAL A C 1
ATOM 1249 O O . VAL A 1 156 ? 2.216 -9.710 9.292 1.00 79.94 156 VAL A O 1
ATOM 1252 N N . TYR A 1 157 ? 3.379 -8.097 10.359 1.00 71.19 157 TYR A N 1
ATOM 1253 C CA . TYR A 1 157 ? 4.254 -8.983 11.138 1.00 71.19 157 TYR A CA 1
ATOM 1254 C C . TYR A 1 157 ? 4.101 -8.821 12.655 1.00 71.19 157 TYR A C 1
ATOM 1256 O O . TYR A 1 157 ? 4.806 -9.492 13.404 1.00 71.19 157 TYR A O 1
ATOM 1264 N N . ASP A 1 158 ? 3.209 -7.935 13.092 1.00 74.88 158 ASP A N 1
ATOM 1265 C CA . ASP A 1 158 ? 2.983 -7.591 14.492 1.00 74.88 158 ASP A CA 1
ATOM 1266 C C . ASP A 1 158 ? 1.516 -7.880 14.840 1.00 74.88 158 ASP A C 1
ATOM 1268 O O . ASP A 1 158 ? 0.605 -7.260 14.286 1.00 74.88 158 ASP A O 1
ATOM 1272 N N . ASP A 1 159 ? 1.291 -8.871 15.701 1.00 81.69 159 ASP A N 1
ATOM 1273 C CA . ASP A 1 159 ? -0.036 -9.266 16.185 1.00 81.69 159 ASP A CA 1
ATOM 1274 C C . ASP A 1 159 ? -0.482 -8.463 17.415 1.00 81.69 159 ASP A C 1
ATOM 1276 O O . ASP A 1 159 ? -1.640 -8.553 17.814 1.00 81.69 159 ASP A O 1
ATOM 1280 N N . SER A 1 160 ? 0.376 -7.596 17.968 1.00 81.25 160 SER A N 1
ATOM 1281 C CA . SER A 1 160 ? 0.030 -6.765 19.130 1.00 81.25 160 SER A CA 1
ATOM 1282 C C . SER A 1 160 ? -1.072 -5.736 18.854 1.00 81.25 160 SER A C 1
ATOM 1284 O O . SER A 1 160 ? -1.606 -5.140 19.788 1.00 81.25 160 SER A O 1
ATOM 1286 N N . LEU A 1 161 ? -1.419 -5.514 17.581 1.00 82.38 161 LEU A N 1
ATOM 1287 C CA . LEU A 1 161 ? -2.505 -4.621 17.175 1.00 82.38 161 LEU A CA 1
ATOM 1288 C C . LEU A 1 161 ? -3.866 -5.318 17.086 1.00 82.38 161 LEU A C 1
ATOM 1290 O O . LEU A 1 161 ? -4.867 -4.628 16.911 1.00 82.38 161 LEU A O 1
ATOM 1294 N N . ASP A 1 162 ? -3.923 -6.644 17.198 1.00 85.38 162 ASP A N 1
ATOM 1295 C CA . ASP A 1 162 ? -5.168 -7.396 17.024 1.00 85.38 162 ASP A CA 1
ATOM 1296 C C . ASP A 1 162 ? -6.207 -7.044 18.082 1.00 85.38 162 ASP A C 1
ATOM 1298 O O . ASP A 1 162 ? -7.357 -6.768 17.751 1.00 85.38 162 ASP A O 1
ATOM 1302 N N . ASP A 1 163 ? -5.781 -6.982 19.343 1.00 84.50 163 ASP A N 1
ATOM 1303 C CA . ASP A 1 163 ? -6.662 -6.645 20.461 1.00 84.50 163 ASP A CA 1
ATOM 1304 C C . ASP A 1 163 ? -7.216 -5.212 20.333 1.00 84.50 163 ASP A C 1
ATOM 1306 O O . ASP A 1 163 ? -8.337 -4.930 20.754 1.00 84.50 163 ASP A O 1
ATOM 1310 N N . LEU A 1 164 ? -6.468 -4.311 19.679 1.00 85.44 164 LEU A N 1
ATOM 1311 C CA . LEU A 1 164 ? -6.890 -2.925 19.446 1.00 85.44 164 LEU A CA 1
ATOM 1312 C C . LEU A 1 164 ? -7.975 -2.801 18.368 1.00 85.44 164 LEU A C 1
ATOM 1314 O O . LEU A 1 164 ? -8.656 -1.778 18.315 1.00 85.44 164 LEU A O 1
ATOM 1318 N N . ILE A 1 165 ? -8.139 -3.800 17.497 1.00 86.88 165 ILE A N 1
ATOM 1319 C CA . ILE A 1 165 ? -9.176 -3.782 16.455 1.00 86.88 165 ILE A CA 1
ATOM 1320 C C . ILE A 1 165 ? -10.562 -3.897 17.089 1.00 86.88 165 ILE A C 1
ATOM 1322 O O . ILE A 1 165 ? -11.444 -3.112 16.739 1.00 86.88 165 ILE A O 1
ATOM 1326 N N . ALA A 1 166 ? -10.722 -4.795 18.064 1.00 83.88 166 ALA A N 1
ATOM 1327 C CA . ALA A 1 166 ? -11.966 -4.934 18.817 1.00 83.88 166 ALA A CA 1
ATOM 1328 C C . ALA A 1 166 ? -12.289 -3.651 19.606 1.00 83.88 166 ALA A C 1
ATOM 1330 O O . ALA A 1 166 ? -13.386 -3.107 19.491 1.00 83.88 166 ALA A O 1
ATOM 1331 N N . GLU A 1 167 ? -11.303 -3.092 20.319 1.00 85.06 167 GLU A N 1
ATOM 1332 C CA . GLU A 1 167 ? -11.467 -1.831 21.061 1.00 85.06 167 GLU A CA 1
ATOM 1333 C C . GLU A 1 167 ? -11.880 -0.667 20.141 1.00 85.06 167 GLU A C 1
ATOM 1335 O O . GLU A 1 167 ? -12.766 0.125 20.470 1.00 85.06 167 GLU A O 1
ATOM 1340 N N . ALA A 1 168 ? -11.271 -0.566 18.955 1.00 87.88 168 ALA A N 1
ATOM 1341 C CA . ALA A 1 168 ? -11.597 0.473 17.984 1.00 87.88 168 ALA A CA 1
ATOM 1342 C C . ALA A 1 168 ? -13.012 0.339 17.413 1.00 87.88 168 ALA A C 1
ATOM 1344 O O . ALA A 1 168 ? -13.681 1.358 17.221 1.00 87.88 168 ALA A O 1
ATOM 1345 N N . ALA A 1 169 ? -13.460 -0.886 17.130 1.00 85.50 169 ALA A N 1
ATOM 1346 C CA . ALA A 1 169 ? -14.812 -1.140 16.645 1.00 85.50 169 ALA A CA 1
ATOM 1347 C C . ALA A 1 169 ? -15.858 -0.715 17.690 1.00 85.50 169 ALA A C 1
ATOM 1349 O O . ALA A 1 169 ? -16.803 0.008 17.362 1.00 85.50 169 ALA A O 1
ATOM 1350 N N . GLU A 1 170 ? -15.639 -1.060 18.962 1.00 83.75 170 GLU A N 1
ATOM 1351 C CA . GLU A 1 170 ? -16.496 -0.627 20.071 1.00 83.75 170 GLU A CA 1
ATOM 1352 C C . GLU A 1 170 ? -16.519 0.901 20.225 1.00 83.75 170 GLU A C 1
ATOM 1354 O O . GLU A 1 170 ? -17.592 1.495 20.369 1.00 83.75 170 GLU A O 1
ATOM 1359 N N . ALA A 1 171 ? -15.357 1.557 20.156 1.00 83.69 171 ALA A N 1
ATOM 1360 C CA . ALA A 1 171 ? -15.254 3.012 20.264 1.00 83.69 171 ALA A CA 1
ATOM 1361 C C . ALA A 1 171 ? -16.020 3.733 19.141 1.00 83.69 171 ALA A C 1
ATOM 1363 O O . ALA A 1 171 ? -16.719 4.717 19.397 1.00 83.69 171 ALA A O 1
ATOM 1364 N N . LEU A 1 172 ? -15.936 3.232 17.903 1.00 82.06 172 LEU A N 1
ATOM 1365 C CA . LEU A 1 172 ? -16.681 3.780 16.766 1.00 82.06 172 LEU A CA 1
ATOM 1366 C C . LEU A 1 172 ? -18.192 3.579 16.917 1.00 82.06 172 LEU A C 1
ATOM 1368 O O . LEU A 1 172 ? -18.950 4.505 16.628 1.00 82.06 172 LEU A O 1
ATOM 1372 N N . ALA A 1 173 ? -18.630 2.417 17.408 1.00 80.06 173 ALA A N 1
ATOM 1373 C CA . ALA A 1 173 ? -20.043 2.150 17.673 1.00 80.06 173 ALA A CA 1
ATOM 1374 C C . ALA A 1 173 ? -20.621 3.097 18.741 1.00 80.06 173 ALA A C 1
ATOM 1376 O O . ALA A 1 173 ? -21.750 3.563 18.609 1.00 80.06 173 ALA A O 1
ATOM 1377 N N . GLN A 1 174 ? -19.841 3.434 19.773 1.00 75.94 174 GLN A N 1
ATOM 1378 C CA . GLN A 1 174 ? -20.250 4.370 20.830 1.00 75.94 174 GLN A CA 1
ATOM 1379 C C . GLN A 1 174 ? -20.220 5.844 20.388 1.00 75.94 174 GLN A C 1
ATOM 1381 O O . GLN A 1 174 ? -20.940 6.669 20.951 1.00 75.94 174 GLN A O 1
ATOM 1386 N N . ALA A 1 175 ? -19.384 6.188 19.403 1.00 72.19 175 ALA A N 1
ATOM 1387 C CA . ALA A 1 175 ? -19.246 7.547 18.880 1.00 72.19 175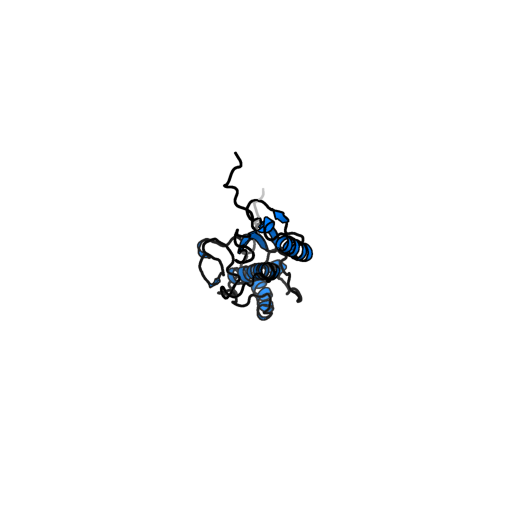 ALA A CA 1
ATOM 1388 C C . ALA A 1 175 ? -20.308 7.918 17.829 1.00 72.19 175 ALA A C 1
ATOM 1390 O O . ALA A 1 175 ? -20.478 9.103 17.530 1.00 72.19 175 ALA A O 1
ATOM 1391 N N . GLN A 1 176 ? -21.028 6.941 17.266 1.00 59.38 176 GLN A N 1
ATOM 1392 C CA . GLN A 1 176 ? -22.178 7.217 16.409 1.00 59.38 176 GLN A CA 1
ATOM 1393 C C . GLN A 1 176 ? -23.326 7.765 17.274 1.00 59.38 176 GLN A C 1
ATOM 1395 O O . GLN A 1 176 ? -23.763 7.087 18.206 1.00 59.38 176 GLN A O 1
ATOM 1400 N N . PRO A 1 177 ? -23.827 8.991 17.021 1.00 47.25 177 PRO A N 1
ATOM 1401 C CA . PRO A 1 177 ? -25.004 9.472 17.726 1.00 47.25 177 PRO A CA 1
ATOM 1402 C C . PRO A 1 177 ? -26.159 8.527 17.404 1.00 47.25 177 PRO A C 1
ATOM 1404 O O . PRO A 1 177 ? -26.397 8.243 16.231 1.00 47.25 177 PRO A O 1
ATOM 1407 N N . ALA A 1 178 ? -26.851 8.048 18.443 1.00 49.66 178 ALA A N 1
ATOM 1408 C CA . ALA A 1 178 ? -28.102 7.316 18.299 1.00 49.66 178 ALA A CA 1
ATOM 1409 C C . ALA A 1 178 ? -28.970 8.062 17.281 1.00 49.66 178 ALA A C 1
ATOM 1411 O O . ALA A 1 178 ? -29.349 9.212 17.527 1.00 49.66 178 ALA A O 1
ATOM 1412 N N . GLU A 1 179 ? -29.197 7.456 16.112 1.00 47.34 179 GLU A N 1
ATOM 1413 C CA . GLU A 1 179 ? -30.099 8.026 15.122 1.00 47.34 179 GLU A CA 1
ATOM 1414 C C . GLU A 1 179 ? -31.406 8.354 15.835 1.00 47.34 179 GLU A C 1
ATOM 1416 O O . GLU A 1 179 ? -31.951 7.529 16.571 1.00 47.34 179 GLU A O 1
ATOM 1421 N N . ALA A 1 180 ? -31.827 9.609 15.689 1.00 46.53 180 ALA A N 1
ATOM 1422 C CA . ALA A 1 180 ? -32.975 10.168 16.366 1.00 46.53 180 ALA A CA 1
ATOM 1423 C C . ALA A 1 180 ? -34.175 9.225 16.228 1.00 46.53 180 ALA A 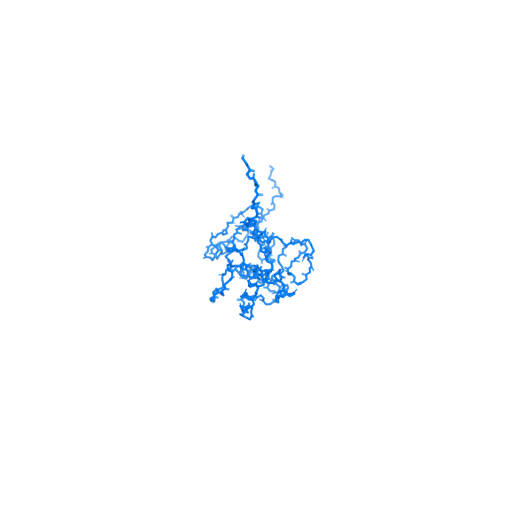C 1
ATOM 1425 O O . ALA A 1 180 ? -34.767 9.109 15.153 1.00 46.53 180 ALA A O 1
ATOM 1426 N N . SER A 1 181 ? -34.547 8.592 17.342 1.00 44.69 181 SER A N 1
ATOM 1427 C CA . SER A 1 181 ? -35.881 8.053 17.551 1.00 44.69 181 SER A CA 1
ATOM 1428 C C . SER A 1 181 ? -36.849 9.227 17.448 1.00 44.69 181 SER A C 1
ATOM 1430 O O . SER A 1 181 ? -37.079 9.953 18.416 1.00 44.69 181 SER A O 1
ATOM 1432 N N . THR A 1 182 ? -37.335 9.475 16.240 1.00 50.81 182 THR A N 1
ATOM 1433 C CA . THR A 1 182 ? -38.554 10.244 16.040 1.00 50.81 182 THR A CA 1
ATOM 1434 C C . THR A 1 182 ? -39.705 9.253 16.070 1.00 50.81 182 THR A C 1
ATOM 1436 O O . THR A 1 182 ? -39.628 8.188 15.462 1.00 50.81 182 THR A O 1
ATOM 1439 N N . ASP A 1 183 ? -40.722 9.651 16.826 1.00 50.56 183 ASP A N 1
ATOM 1440 C CA . ASP A 1 183 ? -42.062 9.079 16.928 1.00 50.56 183 ASP A CA 1
ATOM 1441 C C . ASP A 1 183 ? -42.233 7.902 17.899 1.00 50.56 183 ASP A C 1
ATOM 1443 O O . ASP A 1 183 ? -42.209 6.731 17.532 1.00 50.56 183 ASP A O 1
ATOM 1447 N N . ASP A 1 184 ? -42.452 8.239 19.173 1.00 47.81 184 ASP A N 1
ATOM 1448 C CA . ASP A 1 184 ? -43.830 8.239 19.694 1.00 47.81 184 ASP A CA 1
ATOM 1449 C C . ASP A 1 184 ? -43.856 8.951 21.062 1.00 47.81 184 ASP A C 1
ATOM 1451 O O . ASP A 1 184 ? -43.466 8.385 22.085 1.00 47.81 184 ASP A O 1
ATOM 1455 N N . GLU A 1 185 ? -44.297 10.214 21.091 1.00 48.69 185 GLU A N 1
ATOM 1456 C CA . GLU A 1 185 ? -44.884 10.778 22.312 1.00 48.69 185 GLU A CA 1
ATOM 1457 C C . GLU A 1 185 ? -46.395 10.506 22.274 1.00 48.69 185 GLU A C 1
ATOM 1459 O O . GLU A 1 185 ? -47.059 10.908 21.313 1.00 48.69 185 GLU A O 1
ATOM 1464 N N . PRO A 1 186 ? -46.953 9.830 23.292 1.00 59.72 186 PRO A N 1
ATOM 1465 C CA . PRO A 1 186 ? -48.388 9.692 23.459 1.00 59.72 186 PRO A CA 1
ATOM 1466 C C . PRO A 1 186 ? -48.963 10.817 24.345 1.00 59.72 186 PRO A C 1
ATOM 1468 O O . PRO A 1 186 ? -48.264 11.359 25.196 1.00 59.72 186 PRO A O 1
ATOM 1471 N N . GLU A 1 187 ? -50.275 11.040 24.175 1.00 51.59 187 GLU A N 1
ATOM 1472 C CA . GLU A 1 187 ? -51.204 11.827 25.024 1.00 51.59 187 GLU A CA 1
ATOM 1473 C C . GLU A 1 187 ? -51.113 13.367 24.830 1.00 51.59 187 GLU A C 1
ATOM 1475 O O . GLU A 1 187 ? -50.052 13.931 24.614 1.00 51.59 187 GLU A O 1
ATOM 1480 N N . ASP A 1 188 ? -52.206 14.125 24.681 1.00 48.88 188 ASP A N 1
ATOM 1481 C CA . ASP A 1 188 ? -53.334 14.229 25.610 1.00 48.88 188 ASP A CA 1
ATOM 1482 C C . ASP A 1 188 ? -54.689 14.527 24.925 1.00 48.88 188 ASP A C 1
ATOM 1484 O O . ASP A 1 188 ? -54.837 15.427 24.098 1.00 48.88 188 ASP A O 1
ATOM 1488 N N . ASP A 1 189 ? -55.667 13.692 25.263 1.00 56.06 189 ASP A N 1
ATOM 1489 C CA . ASP A 1 189 ? -56.822 13.980 26.126 1.00 56.06 189 ASP A CA 1
ATOM 1490 C C . ASP A 1 189 ? -57.705 15.259 26.003 1.00 56.06 189 ASP A C 1
ATOM 1492 O O . ASP A 1 189 ? -57.275 16.390 25.804 1.00 56.06 189 ASP A O 1
ATOM 1496 N N . GLU A 1 190 ? -58.996 14.992 26.234 1.00 52.62 190 GLU A N 1
ATOM 1497 C CA . GLU A 1 190 ? -60.167 15.819 26.584 1.00 52.62 190 GLU A CA 1
ATOM 1498 C C . GLU A 1 190 ? -60.555 17.100 25.815 1.00 52.62 190 GLU A C 1
ATOM 1500 O O . GLU A 1 190 ? -59.988 18.184 25.940 1.00 52.62 190 GLU A O 1
ATOM 1505 N N . GLY A 1 191 ? -61.745 17.027 25.202 1.00 45.47 191 GLY A N 1
ATOM 1506 C CA . GLY A 1 191 ? -62.525 18.181 24.757 1.00 45.47 191 GLY A CA 1
ATOM 1507 C C . GLY A 1 191 ? -64.041 17.961 24.824 1.00 45.47 191 GLY A C 1
ATOM 1508 O O . GLY A 1 191 ? -64.676 17.802 23.791 1.00 45.47 191 GLY A O 1
ATOM 1509 N N . GLY A 1 192 ? -64.597 17.956 26.043 1.00 49.88 192 GLY A N 1
ATOM 1510 C CA . GLY A 1 192 ? -65.868 18.599 26.437 1.00 49.88 192 GLY A CA 1
ATOM 1511 C C . GLY A 1 192 ? -67.152 18.368 25.619 1.00 49.88 192 GLY A C 1
ATOM 1512 O O . GLY A 1 192 ? -67.306 18.850 24.502 1.00 49.88 192 GLY A O 1
ATOM 1513 N N . GLY A 1 193 ? -68.154 17.748 26.250 1.00 53.00 193 GLY A N 1
ATOM 1514 C CA . GLY A 1 193 ? -69.473 17.517 25.658 1.00 53.00 193 GLY A CA 1
ATOM 1515 C C . GLY A 1 193 ? -70.419 18.723 25.567 1.00 53.00 193 GLY A C 1
ATOM 1516 O O . GLY A 1 193 ? -70.288 19.708 26.292 1.00 53.00 193 GLY A O 1
ATOM 1517 N N . ARG A 1 194 ? -71.442 18.576 24.719 1.00 51.44 194 ARG A N 1
ATOM 1518 C CA . ARG A 1 194 ? -72.883 18.687 25.017 1.00 51.44 194 ARG A CA 1
ATOM 1519 C C . ARG A 1 194 ? -73.699 18.296 23.792 1.00 51.44 194 ARG A C 1
ATOM 1521 O O . ARG A 1 194 ? -73.294 18.683 22.678 1.00 51.44 194 ARG A O 1
#

Secondary structure (DSSP, 8-state):
---S--PPPHHHH-HHHHHHHHHHHHHH-TTEEEE-STT-EEEEEE-S--SSSPPPTTHHHHTTT--EEEEEE--TTTTTS--EEEEEESPPPGGGTT-GGGTB-TTS-B---SSGGG--TTS-HHHHHHHHHHHHHHHHHHHHTS-SS--SS-TTT--TTHHHHHHHHHHHHHHS------------------

Solvent-accessible surface area (backbone atoms only — not comparable to full-atom values): 11671 Å² total; per-residue (Å²): 134,82,82,90,74,77,80,80,38,29,56,78,78,39,48,70,57,47,54,47,51,50,55,54,43,50,73,76,43,68,58,46,45,81,44,77,68,78,53,23,35,34,41,37,54,43,57,68,71,86,57,101,60,84,79,56,66,50,47,49,66,53,45,72,72,46,42,32,30,35,36,43,37,44,45,71,56,38,58,81,39,76,62,45,40,32,54,64,36,77,56,81,54,80,90,41,40,64,36,73,50,67,33,25,33,82,86,54,27,52,55,85,57,91,48,91,78,74,64,51,67,82,60,64,70,62,62,56,53,48,45,50,28,27,46,51,54,45,52,41,35,41,73,53,60,80,35,89,58,59,67,85,82,38,60,71,82,40,72,86,56,47,71,51,37,44,56,28,26,53,50,47,62,70,66,52,74,77,76,78,86,74,87,84,86,82,87,80,85,89,82,83,90,133

pLDDT: mean 86.7, std 15.48, range [42.31, 98.69]